Protein AF-A0AAU0RAE6-F1 (afdb_monomer_lite)

Foldseek 3Di:
DEAEEEEAADLDDQLQLLVVVLVLCVQQVYAYEYAYQDDRCPVVVVVSCVVSVGNYDYDPHNHDDLVVQLVVLLVHQEYEYELPGDDNANRQHKYKHTASHADAAQEEEQEAEPDPLSVVQVVSVCVSRLVCQAHAYEYEYQDDDDVVVVVVNVVRHPHYHYDYDHLVVVVVVVLPDARYEYTDSDDRPDDRRRRYMYIYDND

Sequence (203 aa):
MEKILFVTDAQQLSNKAMDFAGFICQLSKSKLTGIFLQNSAASGFKKACDARSIVGALHPHTVITSAGVVAESRFADLVLLQPDGIALHGAACPVVVMPSHFEGLDQLVFIYDGEAASINAIKQFTYLFPDLKDLPVNVVCLTEHEEELGKWFTSHYRDVTFTHHTLPELREYLGCKERAFIVVNNELPSQRMSSQALFVCNN

Radius of gyration: 16.64 Å; chains: 1; bounding box: 42×30×44 Å

Secondary structure (DSSP, 8-state):
--EEEEEE--SS--HHHHHHHHHHHHHHTPEEEEEESSTTSHHHHHHHHHTTT--EEEEEEEE--HHHHHHHHTT-SEEEE-TTS---TT-SS-EEE--SS-S---EEEEEE-SSHHHHHHHHHHHHH-GGGTTS-EEEEESS---HHHHHHHHHH-SSEEEEE--HHHHHHHHHT-TTEEEEESS---S---TT-EEEE---

pLDDT: mean 87.73, std 11.05, range [43.5, 98.44]

Structure (mmCIF, N/CA/C/O backbone):
data_AF-A0AAU0RAE6-F1
#
_entry.id   AF-A0AAU0RAE6-F1
#
loop_
_atom_site.group_PDB
_atom_site.id
_atom_site.type_symbol
_atom_site.label_atom_id
_atom_site.label_alt_id
_atom_site.label_comp_id
_atom_site.label_asym_id
_atom_site.label_entity_id
_atom_site.label_seq_id
_atom_site.pdbx_PDB_ins_code
_atom_site.Cartn_x
_atom_site.Cartn_y
_atom_site.Cartn_z
_atom_site.occupancy
_atom_site.B_iso_or_equiv
_atom_site.auth_seq_id
_atom_site.auth_comp_id
_atom_site.auth_asym_id
_atom_site.auth_atom_id
_atom_site.pdbx_PDB_model_num
ATOM 1 N N . MET A 1 1 ? -6.326 -0.296 -10.191 1.00 92.06 1 MET A N 1
ATOM 2 C CA . MET A 1 1 ? -4.969 0.223 -10.452 1.00 92.06 1 MET A CA 1
ATOM 3 C C . MET A 1 1 ? -4.579 -0.154 -11.871 1.00 92.06 1 MET A C 1
ATOM 5 O O . MET A 1 1 ? -4.859 -1.271 -12.290 1.00 92.06 1 MET A O 1
ATOM 9 N N . GLU A 1 2 ? -3.968 0.761 -12.611 1.00 88.69 2 GLU A N 1
ATOM 10 C CA . GLU A 1 2 ? -3.517 0.568 -13.993 1.00 88.69 2 GLU A CA 1
ATOM 11 C C . GLU A 1 2 ? -2.005 0.789 -14.146 1.00 88.69 2 GLU A C 1
ATOM 13 O O . GLU A 1 2 ? -1.339 -0.019 -14.801 1.00 88.69 2 GLU A O 1
ATOM 18 N N . LYS A 1 3 ? -1.442 1.834 -13.518 1.00 93.31 3 LYS A N 1
ATOM 19 C CA . LYS A 1 3 ? -0.018 2.199 -13.613 1.00 93.31 3 LYS A CA 1
ATOM 20 C C . LYS A 1 3 ? 0.656 2.120 -12.243 1.00 93.31 3 LYS A C 1
ATOM 22 O O . LYS A 1 3 ? 0.496 3.002 -11.403 1.00 93.31 3 LYS A O 1
ATOM 27 N N . ILE A 1 4 ? 1.479 1.085 -12.063 1.00 96.38 4 ILE A N 1
ATOM 28 C CA . ILE A 1 4 ? 2.357 0.918 -10.899 1.00 96.38 4 ILE A CA 1
ATOM 29 C C . ILE A 1 4 ? 3.789 1.242 -11.317 1.00 96.38 4 ILE A C 1
ATOM 31 O O . ILE A 1 4 ? 4.334 0.626 -12.240 1.00 96.38 4 ILE A O 1
ATOM 35 N N . LEU A 1 5 ? 4.404 2.201 -10.631 1.00 94.38 5 LEU A N 1
ATOM 36 C CA . LEU A 1 5 ? 5.802 2.562 -10.825 1.00 94.38 5 LEU A CA 1
ATOM 37 C C . LEU A 1 5 ? 6.675 1.800 -9.835 1.00 94.38 5 LEU A C 1
ATOM 39 O O . LEU A 1 5 ? 6.444 1.853 -8.636 1.00 94.38 5 LEU A O 1
ATOM 43 N N . PHE A 1 6 ? 7.701 1.121 -10.326 1.00 93.19 6 PHE A N 1
ATOM 44 C CA . PHE A 1 6 ? 8.764 0.555 -9.508 1.00 93.19 6 PHE A CA 1
ATOM 45 C C . PHE A 1 6 ? 9.983 1.457 -9.618 1.00 93.19 6 PHE A C 1
ATOM 47 O O . PHE A 1 6 ? 10.541 1.589 -10.708 1.00 93.19 6 PHE A O 1
ATOM 54 N N . VAL A 1 7 ? 10.390 2.077 -8.515 1.00 89.69 7 VAL A N 1
ATOM 55 C CA . VAL A 1 7 ? 11.489 3.044 -8.506 1.00 89.69 7 VAL A CA 1
ATOM 56 C C . VAL A 1 7 ? 12.647 2.482 -7.693 1.00 89.69 7 VAL A C 1
ATOM 58 O O . VAL A 1 7 ? 12.483 2.088 -6.537 1.00 89.69 7 VAL A O 1
ATOM 61 N N . THR A 1 8 ? 13.835 2.454 -8.297 1.00 81.81 8 THR A N 1
ATOM 62 C CA . THR A 1 8 ? 15.062 2.036 -7.612 1.00 81.81 8 THR A CA 1
ATOM 63 C C . THR A 1 8 ? 16.273 2.869 -8.026 1.00 81.81 8 THR A C 1
ATOM 65 O O . THR A 1 8 ? 16.456 3.225 -9.193 1.00 81.81 8 THR A O 1
ATOM 68 N N . ASP A 1 9 ? 17.104 3.189 -7.041 1.00 74.00 9 ASP A N 1
ATOM 69 C CA . ASP A 1 9 ? 18.418 3.816 -7.178 1.00 74.00 9 ASP A CA 1
ATOM 70 C C . ASP A 1 9 ? 19.570 2.812 -7.001 1.00 74.00 9 ASP A C 1
ATOM 72 O O . ASP A 1 9 ? 20.729 3.145 -7.254 1.00 74.00 9 ASP A O 1
ATOM 76 N N . ALA A 1 10 ? 19.260 1.582 -6.580 1.00 60.88 10 ALA A N 1
ATOM 77 C CA . ALA A 1 10 ? 20.249 0.614 -6.152 1.00 60.88 10 ALA A CA 1
ATOM 78 C C . ALA A 1 10 ? 20.993 0.005 -7.345 1.00 60.88 10 ALA A C 1
ATOM 80 O O . ALA A 1 10 ? 20.395 -0.438 -8.329 1.00 60.88 10 ALA A O 1
ATOM 81 N N . GLN A 1 11 ? 22.318 -0.125 -7.209 1.00 64.56 11 GLN A N 1
ATOM 82 C CA . GLN A 1 11 ? 23.135 -0.876 -8.170 1.00 64.56 11 GLN A CA 1
ATOM 83 C C . GLN A 1 11 ? 22.721 -2.352 -8.266 1.00 64.56 11 GLN A C 1
ATOM 85 O O . GLN A 1 11 ? 23.025 -3.012 -9.259 1.00 64.56 11 GLN A O 1
ATOM 90 N N . GLN A 1 12 ? 22.036 -2.874 -7.242 1.00 68.94 12 GLN A N 1
ATOM 91 C CA . GLN A 1 12 ? 21.513 -4.232 -7.211 1.00 68.94 12 GLN A CA 1
ATOM 92 C C . GLN A 1 12 ? 20.046 -4.239 -6.781 1.00 68.94 12 GLN A C 1
ATOM 94 O O . GLN A 1 12 ? 19.680 -3.818 -5.685 1.00 68.94 12 GLN A O 1
ATOM 99 N N . LEU A 1 13 ? 19.209 -4.772 -7.662 1.00 78.62 13 LEU A N 1
ATOM 100 C CA . LEU A 1 13 ? 17.808 -5.055 -7.400 1.00 78.62 13 LEU A CA 1
ATOM 101 C C . LEU A 1 13 ? 17.681 -6.160 -6.338 1.00 78.62 13 LEU A C 1
ATOM 103 O O . LEU A 1 13 ? 18.229 -7.250 -6.511 1.00 78.62 13 LEU A O 1
ATOM 107 N N . SER A 1 14 ? 16.918 -5.919 -5.268 1.00 82.81 14 SER A N 1
ATOM 108 C CA . SER A 1 14 ? 16.625 -6.967 -4.284 1.00 82.81 14 SER A CA 1
ATOM 109 C C . SER A 1 14 ? 15.564 -7.913 -4.839 1.00 82.81 14 SER A C 1
ATOM 111 O O . SER A 1 14 ? 14.390 -7.558 -4.935 1.00 82.81 14 SER A O 1
ATOM 113 N N . ASN A 1 15 ? 15.964 -9.142 -5.172 1.00 82.12 15 ASN A N 1
ATOM 114 C CA . ASN A 1 15 ? 15.017 -10.178 -5.591 1.00 82.12 15 ASN A CA 1
ATOM 115 C C . ASN A 1 15 ? 13.957 -10.452 -4.511 1.00 82.12 15 ASN A C 1
ATOM 117 O O . ASN A 1 15 ? 12.795 -10.629 -4.843 1.00 82.12 15 ASN A O 1
ATOM 121 N N . LYS A 1 16 ? 14.328 -10.416 -3.229 1.00 84.62 16 LYS A N 1
ATOM 122 C CA . LYS A 1 16 ? 13.386 -10.652 -2.125 1.00 84.62 16 LYS A CA 1
ATOM 123 C C . LYS A 1 16 ? 12.314 -9.561 -2.020 1.00 84.62 16 LYS A C 1
ATOM 125 O O . LYS A 1 16 ? 11.150 -9.858 -1.789 1.00 84.62 16 LYS A O 1
ATOM 130 N N . ALA A 1 17 ? 12.679 -8.302 -2.266 1.00 82.88 17 ALA A N 1
ATOM 131 C CA . ALA A 1 17 ? 11.703 -7.210 -2.320 1.00 82.88 17 ALA A CA 1
ATOM 132 C C . ALA A 1 17 ? 10.807 -7.294 -3.574 1.00 82.88 17 ALA A C 1
ATOM 134 O O . ALA A 1 17 ? 9.647 -6.890 -3.541 1.00 82.88 17 ALA A O 1
ATOM 135 N N . MET A 1 18 ? 11.315 -7.858 -4.679 1.00 90.38 18 MET A N 1
ATOM 136 C CA . MET A 1 18 ? 10.531 -8.064 -5.906 1.00 90.38 18 MET A CA 1
ATOM 137 C C . MET A 1 18 ? 9.375 -9.056 -5.730 1.00 90.38 18 MET A C 1
ATOM 139 O O . MET A 1 18 ? 8.412 -8.982 -6.493 1.00 90.38 18 MET A O 1
ATOM 143 N N . ASP A 1 19 ? 9.433 -9.951 -4.740 1.00 93.44 19 ASP A N 1
ATOM 144 C CA . ASP A 1 19 ? 8.313 -10.844 -4.417 1.00 93.44 19 ASP A CA 1
ATOM 145 C C . ASP A 1 19 ? 7.075 -10.038 -3.987 1.00 93.44 19 ASP A C 1
ATOM 147 O O . ASP A 1 19 ? 5.967 -10.320 -4.444 1.00 93.44 19 ASP A O 1
ATOM 151 N N . PHE A 1 20 ? 7.265 -8.956 -3.218 1.00 94.94 20 PHE A N 1
ATOM 152 C CA . PHE A 1 20 ? 6.183 -8.035 -2.861 1.00 94.94 20 PHE A CA 1
ATOM 153 C C . PHE A 1 20 ? 5.625 -7.301 -4.087 1.00 94.94 20 PHE A C 1
ATOM 155 O O . PHE A 1 20 ? 4.412 -7.217 -4.262 1.00 94.94 20 PHE A O 1
ATOM 162 N N . ALA A 1 21 ? 6.487 -6.811 -4.985 1.00 94.94 21 ALA A N 1
ATOM 163 C CA . ALA A 1 21 ? 6.028 -6.180 -6.225 1.00 94.94 21 ALA A CA 1
ATOM 164 C C . ALA A 1 21 ? 5.194 -7.148 -7.086 1.00 94.94 21 ALA A C 1
ATOM 166 O O . ALA A 1 21 ? 4.183 -6.747 -7.666 1.00 94.94 21 ALA A O 1
ATOM 167 N N . GLY A 1 22 ? 5.584 -8.427 -7.129 1.00 95.25 22 GLY A N 1
ATOM 168 C CA . GLY A 1 22 ? 4.822 -9.485 -7.791 1.00 95.25 22 GLY A CA 1
ATOM 169 C C . GLY A 1 22 ? 3.459 -9.720 -7.159 1.00 95.25 22 GLY A C 1
ATOM 170 O O . GLY A 1 22 ? 2.458 -9.740 -7.873 1.00 95.25 22 GLY A O 1
ATOM 171 N N . PHE A 1 23 ? 3.410 -9.797 -5.830 1.00 95.69 23 PHE A N 1
ATOM 172 C CA . PHE A 1 23 ? 2.161 -9.878 -5.079 1.00 95.69 23 PHE A CA 1
ATOM 173 C C . PHE A 1 23 ? 1.212 -8.720 -5.404 1.00 95.69 23 PHE A C 1
ATOM 175 O O . PHE A 1 23 ? 0.057 -8.959 -5.753 1.00 95.69 23 PHE A O 1
ATOM 182 N N . ILE A 1 24 ? 1.701 -7.476 -5.391 1.00 96.25 24 ILE A N 1
ATOM 183 C CA . ILE A 1 24 ? 0.882 -6.301 -5.717 1.00 96.25 24 ILE A CA 1
ATOM 184 C C . ILE A 1 24 ? 0.383 -6.349 -7.168 1.00 96.25 24 ILE A C 1
ATOM 186 O O . ILE A 1 24 ? -0.788 -6.061 -7.425 1.00 96.25 24 ILE A O 1
ATOM 190 N N . CYS A 1 25 ? 1.227 -6.739 -8.129 1.00 95.12 25 CYS A N 1
ATOM 191 C CA . CYS A 1 25 ? 0.816 -6.874 -9.532 1.00 95.12 25 CYS A CA 1
ATOM 192 C C . CYS A 1 25 ? -0.233 -7.977 -9.724 1.00 95.12 25 CYS A C 1
ATOM 194 O O . CYS A 1 25 ? -1.159 -7.807 -10.512 1.00 95.12 25 CYS A O 1
ATOM 196 N N . GLN A 1 26 ? -0.122 -9.090 -8.997 1.00 93.69 26 GLN A N 1
ATOM 197 C CA . GLN A 1 26 ? -1.102 -10.174 -9.045 1.00 93.69 26 GLN A CA 1
ATOM 198 C C . GLN A 1 26 ? -2.445 -9.747 -8.445 1.00 93.69 26 GLN A C 1
ATOM 200 O O . GLN A 1 26 ? -3.486 -10.008 -9.049 1.00 93.69 26 GLN A O 1
ATOM 205 N N . LEU A 1 27 ? -2.410 -9.060 -7.301 1.00 93.56 27 LEU A N 1
ATOM 206 C CA . LEU A 1 27 ? -3.589 -8.524 -6.621 1.00 93.56 27 LEU A CA 1
ATOM 207 C C . LEU A 1 27 ? -4.342 -7.536 -7.523 1.00 93.56 27 LEU A C 1
ATOM 209 O O . LEU A 1 27 ? -5.544 -7.641 -7.730 1.00 93.56 27 LEU A O 1
ATOM 213 N N . SER A 1 28 ? -3.606 -6.608 -8.130 1.00 92.81 28 SER A N 1
ATOM 214 C CA . SER A 1 28 ? -4.163 -5.539 -8.966 1.00 92.81 28 SER A CA 1
ATOM 215 C C . SER A 1 28 ? -4.436 -5.930 -10.418 1.00 92.81 28 SER A C 1
ATOM 217 O O . SER A 1 28 ? -5.142 -5.209 -11.124 1.00 92.81 28 SER A O 1
ATOM 219 N N . LYS A 1 29 ? -3.859 -7.047 -10.881 1.00 93.00 29 LYS A N 1
ATOM 220 C CA . LYS A 1 29 ? -3.773 -7.440 -12.298 1.00 93.00 29 LYS A CA 1
ATOM 221 C C . LYS A 1 29 ? -3.119 -6.364 -13.178 1.00 93.00 29 LYS A C 1
ATOM 223 O O . LYS A 1 29 ? -3.426 -6.255 -14.366 1.00 93.00 29 LYS A O 1
ATOM 228 N N . SER A 1 30 ? -2.212 -5.574 -12.606 1.00 93.25 30 SER A N 1
ATOM 229 C CA . SER A 1 30 ? -1.528 -4.475 -13.289 1.00 93.25 30 SER A CA 1
ATOM 230 C C . SER A 1 30 ? -0.118 -4.857 -13.746 1.00 93.25 30 SER A C 1
ATOM 232 O O . SER A 1 30 ? 0.486 -5.828 -13.287 1.00 93.25 30 SER A O 1
ATOM 234 N N . LYS A 1 31 ? 0.423 -4.063 -14.672 1.00 93.56 31 LYS A N 1
ATOM 235 C CA . LYS A 1 31 ? 1.816 -4.167 -15.126 1.00 93.56 31 LYS A CA 1
ATOM 236 C C . LYS A 1 31 ? 2.736 -3.390 -14.188 1.00 93.56 31 LYS A C 1
ATOM 238 O O . LYS A 1 31 ? 2.324 -2.386 -13.608 1.00 93.56 31 LYS A O 1
ATOM 243 N N . LEU A 1 32 ? 3.999 -3.800 -14.123 1.00 94.62 32 LEU A N 1
ATOM 244 C CA . LEU A 1 32 ? 5.026 -3.100 -13.354 1.00 94.62 32 LEU A CA 1
ATOM 245 C C . LEU A 1 32 ? 5.890 -2.246 -14.283 1.00 94.62 32 LEU A C 1
ATOM 247 O O . LEU A 1 32 ? 6.521 -2.775 -15.199 1.00 94.62 32 LEU A O 1
ATOM 251 N N . THR A 1 33 ? 5.946 -0.935 -14.056 1.00 93.25 33 THR A N 1
ATOM 252 C CA . THR A 1 33 ? 6.771 -0.019 -14.858 1.00 93.25 33 THR A CA 1
ATOM 253 C C . THR A 1 33 ? 8.034 0.359 -14.092 1.00 93.25 33 THR A C 1
ATOM 255 O O . THR A 1 33 ? 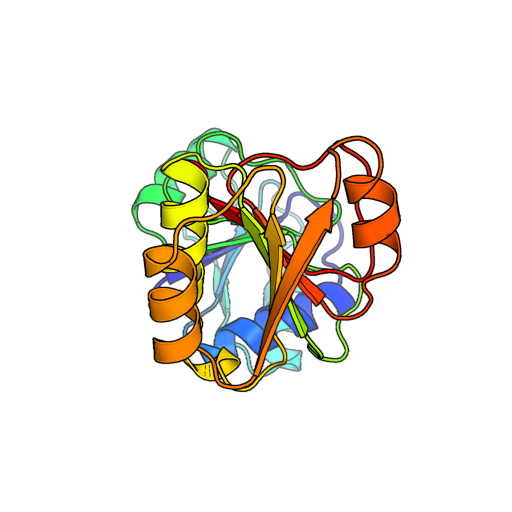7.969 1.103 -13.120 1.00 93.25 33 THR A O 1
ATOM 258 N N . GLY A 1 34 ? 9.184 -0.152 -14.526 1.00 89.88 34 GLY A N 1
ATOM 259 C CA . GLY A 1 34 ? 10.487 0.119 -13.926 1.00 89.88 34 GLY A CA 1
ATOM 260 C C . GLY A 1 34 ? 11.041 1.487 -14.320 1.00 89.88 34 GLY A C 1
ATOM 261 O O . GLY A 1 34 ? 11.222 1.774 -15.508 1.00 89.88 34 GLY A O 1
ATOM 262 N N . ILE A 1 35 ? 11.352 2.296 -13.313 1.00 87.44 35 ILE A N 1
ATOM 263 C CA . ILE A 1 35 ? 12.058 3.572 -13.398 1.00 87.44 35 ILE A CA 1
ATOM 264 C C . ILE A 1 35 ? 13.340 3.454 -12.569 1.00 87.44 35 ILE A C 1
ATOM 266 O O . ILE A 1 35 ? 13.298 3.086 -11.395 1.00 87.44 35 ILE A O 1
ATOM 270 N N . PHE A 1 36 ? 14.482 3.794 -13.162 1.00 83.31 36 PHE A N 1
ATOM 271 C CA . PHE A 1 36 ? 15.780 3.686 -12.503 1.00 83.31 36 PHE A CA 1
ATOM 272 C C . PHE A 1 36 ? 16.381 5.081 -12.350 1.00 83.31 36 PHE A C 1
ATOM 274 O O . PHE A 1 36 ? 16.266 5.924 -13.232 1.00 83.31 36 PHE A O 1
ATOM 281 N N . LEU A 1 37 ? 17.021 5.371 -11.222 1.00 75.12 37 LEU A N 1
ATOM 282 C CA . LEU A 1 37 ? 17.771 6.631 -11.104 1.00 75.12 37 LEU A CA 1
ATOM 283 C C . LEU A 1 37 ? 19.172 6.505 -11.725 1.00 75.12 37 LEU A C 1
ATOM 285 O O . LEU A 1 37 ? 19.817 7.507 -12.019 1.00 75.12 37 LEU A O 1
ATOM 289 N N . GLN A 1 38 ? 19.641 5.271 -11.949 1.00 68.69 38 GLN A N 1
ATOM 290 C CA . GLN A 1 38 ? 20.932 4.957 -12.563 1.00 68.69 38 GLN A CA 1
ATOM 291 C C . GLN A 1 38 ? 20.788 3.863 -13.633 1.00 68.69 38 GLN A C 1
ATOM 293 O O . GLN A 1 38 ? 19.980 2.946 -13.513 1.00 68.69 38 GLN A O 1
ATOM 298 N N . ASN A 1 39 ? 21.603 3.940 -14.690 1.00 61.19 39 ASN A N 1
ATOM 299 C CA . ASN A 1 39 ? 21.445 3.145 -15.918 1.00 61.19 39 ASN A CA 1
ATOM 300 C C . ASN A 1 39 ? 21.828 1.647 -15.789 1.00 61.19 39 ASN A C 1
ATOM 302 O O . ASN A 1 39 ? 21.758 0.901 -16.762 1.00 61.19 39 ASN A O 1
ATOM 306 N N . SER A 1 40 ? 22.271 1.181 -14.617 1.00 62.12 40 SER A N 1
ATOM 307 C CA . SER A 1 40 ? 22.860 -0.158 -14.434 1.00 62.12 40 SER A CA 1
ATOM 308 C C . SER A 1 40 ? 21.857 -1.273 -14.102 1.00 62.12 40 SER A C 1
ATOM 310 O O . SER A 1 40 ? 22.199 -2.447 -14.236 1.00 62.12 40 SER A O 1
ATOM 312 N N . ALA A 1 41 ? 20.619 -0.950 -13.709 1.00 64.88 41 ALA A N 1
ATOM 313 C CA . ALA A 1 41 ? 19.685 -1.926 -13.129 1.00 64.88 41 ALA A CA 1
ATOM 314 C C . ALA A 1 41 ? 18.611 -2.488 -14.095 1.00 64.88 41 ALA A C 1
ATOM 316 O O . ALA A 1 41 ? 17.899 -3.436 -13.750 1.00 64.88 41 ALA A O 1
ATOM 317 N N . ALA A 1 42 ? 18.511 -1.976 -15.329 1.00 71.81 42 ALA A N 1
ATOM 318 C CA . ALA A 1 42 ? 17.414 -2.306 -16.251 1.00 71.81 42 ALA A CA 1
ATOM 319 C C . ALA A 1 42 ? 17.367 -3.790 -16.685 1.00 71.81 42 ALA A C 1
ATOM 321 O O . ALA A 1 42 ? 16.290 -4.383 -16.786 1.00 71.81 42 ALA A O 1
ATOM 322 N N . SER A 1 43 ? 18.523 -4.421 -16.916 1.00 78.12 43 SER A N 1
ATOM 323 C CA . SER A 1 43 ? 18.587 -5.835 -17.325 1.00 78.12 43 SER A CA 1
ATOM 324 C C . SER A 1 43 ? 18.226 -6.792 -16.182 1.00 78.12 43 SER A C 1
ATOM 326 O O . SER A 1 43 ? 17.582 -7.819 -16.410 1.00 78.12 43 SER A O 1
ATOM 328 N N . GLY A 1 44 ? 18.596 -6.440 -14.946 1.00 83.94 44 GLY A N 1
ATOM 329 C CA . GLY A 1 44 ? 18.224 -7.175 -13.738 1.00 83.94 44 GLY A CA 1
ATOM 330 C C . GLY A 1 44 ? 16.721 -7.117 -13.471 1.00 83.94 44 GLY A C 1
ATOM 331 O O . GLY A 1 44 ? 16.121 -8.139 -13.149 1.00 83.94 44 GLY A O 1
ATOM 332 N N . PHE A 1 45 ? 16.097 -5.958 -13.699 1.00 87.62 45 PHE A N 1
ATOM 333 C CA . PHE A 1 45 ? 14.654 -5.775 -13.539 1.00 87.62 45 PHE A CA 1
ATOM 334 C C . PHE A 1 45 ? 13.832 -6.708 -14.417 1.00 87.62 45 PHE A C 1
ATOM 336 O O . PHE A 1 45 ? 12.932 -7.382 -13.916 1.00 87.62 45 PHE A O 1
ATOM 343 N N . LYS A 1 46 ? 14.156 -6.795 -15.713 1.00 87.69 46 LYS A N 1
ATOM 344 C CA . LYS A 1 46 ? 13.396 -7.658 -16.620 1.00 87.69 46 LYS A CA 1
ATOM 345 C C . LYS A 1 46 ? 13.489 -9.127 -16.199 1.00 87.69 46 LYS A C 1
ATOM 347 O O . LYS A 1 46 ? 12.459 -9.778 -16.064 1.00 87.69 46 LYS A O 1
ATOM 352 N N . LYS A 1 47 ? 14.697 -9.602 -15.865 1.00 88.94 47 LYS A N 1
ATOM 353 C CA . LYS A 1 47 ? 14.913 -10.960 -15.335 1.00 88.94 47 LYS A CA 1
ATOM 354 C C . LYS A 1 47 ? 14.123 -11.216 -14.049 1.00 88.94 47 LYS A C 1
ATOM 356 O O . LYS A 1 47 ? 13.523 -12.276 -13.905 1.00 88.94 47 LYS A O 1
ATOM 361 N N . ALA A 1 48 ? 14.112 -10.258 -13.124 1.00 90.19 48 ALA A N 1
ATOM 362 C CA . ALA A 1 48 ? 13.392 -10.394 -11.863 1.00 90.19 48 ALA A CA 1
ATOM 363 C C . ALA A 1 48 ? 11.868 -10.407 -12.044 1.00 90.19 48 ALA A C 1
ATOM 365 O O . ALA A 1 48 ? 11.190 -11.128 -11.312 1.00 90.19 48 ALA A O 1
ATOM 366 N N . CYS A 1 49 ? 11.347 -9.649 -13.016 1.00 92.44 49 CYS A N 1
ATOM 367 C CA . CYS A 1 49 ? 9.940 -9.692 -13.406 1.00 92.44 49 CYS A CA 1
ATOM 368 C C . CYS A 1 49 ? 9.576 -11.042 -14.029 1.00 92.44 49 CYS A C 1
ATOM 370 O O . CYS A 1 49 ? 8.606 -11.669 -13.608 1.00 92.44 49 CYS A O 1
ATOM 372 N N . ASP A 1 50 ? 10.377 -11.513 -14.988 1.00 91.44 50 ASP A N 1
ATOM 373 C CA . ASP A 1 50 ? 10.119 -12.762 -15.709 1.00 91.44 50 ASP A CA 1
ATOM 374 C C . ASP A 1 50 ? 10.133 -13.969 -14.755 1.00 91.44 50 ASP A C 1
ATOM 376 O O . ASP A 1 50 ? 9.244 -14.815 -14.819 1.00 91.44 50 ASP A O 1
ATOM 380 N N . ALA A 1 51 ? 11.060 -13.995 -13.788 1.00 91.44 51 ALA A N 1
ATOM 381 C CA . ALA A 1 51 ? 11.123 -15.026 -12.746 1.00 91.44 51 ALA A CA 1
ATOM 382 C C . ALA A 1 51 ? 9.860 -15.109 -11.863 1.00 91.44 51 ALA A C 1
ATOM 384 O O . ALA A 1 51 ? 9.644 -16.118 -11.198 1.00 91.44 51 ALA A O 1
ATOM 385 N N . ARG A 1 52 ? 9.032 -14.058 -11.851 1.00 92.56 52 ARG A N 1
ATOM 386 C CA . ARG A 1 52 ? 7.811 -13.931 -11.037 1.00 92.56 52 ARG A CA 1
ATOM 387 C C . ARG A 1 52 ? 6.542 -13.841 -11.879 1.00 92.56 52 ARG A C 1
ATOM 389 O O . ARG A 1 52 ? 5.478 -13.555 -11.345 1.00 92.56 52 ARG A O 1
ATOM 396 N N . SER A 1 53 ? 6.644 -14.056 -13.194 1.00 92.31 53 SER A N 1
ATOM 397 C CA . SER A 1 53 ? 5.535 -13.866 -14.141 1.00 92.31 53 SER A CA 1
ATOM 398 C C . SER A 1 53 ? 4.906 -12.462 -14.087 1.00 92.31 53 SER A C 1
ATOM 400 O O . SER A 1 53 ? 3.721 -12.287 -14.365 1.00 92.31 53 SER A O 1
ATOM 402 N N . ILE A 1 54 ? 5.702 -11.442 -13.749 1.00 93.06 54 ILE A N 1
ATOM 403 C CA . ILE A 1 54 ? 5.272 -10.041 -13.746 1.00 93.06 54 ILE A CA 1
ATOM 404 C C . ILE A 1 54 ? 5.434 -9.481 -15.156 1.00 93.06 54 ILE A C 1
ATOM 406 O O . ILE A 1 54 ? 6.503 -9.575 -15.767 1.00 93.06 54 ILE A O 1
ATOM 410 N N . VAL A 1 55 ? 4.401 -8.809 -15.665 1.00 91.75 55 VAL A N 1
ATOM 411 C CA . VAL A 1 55 ? 4.505 -8.048 -16.914 1.00 91.75 55 VAL A CA 1
ATOM 412 C C . VAL A 1 55 ? 5.256 -6.741 -16.639 1.00 91.75 55 VAL A C 1
ATOM 414 O O . VAL A 1 55 ? 4.656 -5.703 -16.365 1.00 91.75 55 VAL A O 1
ATOM 417 N N . GLY A 1 56 ? 6.587 -6.821 -16.671 1.00 89.12 56 GLY A N 1
ATOM 418 C CA . GLY A 1 56 ? 7.491 -5.688 -16.478 1.00 89.12 56 GLY A CA 1
ATOM 419 C C . GLY A 1 56 ? 7.759 -4.914 -17.771 1.00 89.12 56 GLY A C 1
ATOM 420 O O . GLY A 1 56 ? 8.127 -5.516 -18.784 1.00 89.12 56 GLY A O 1
ATOM 421 N N . ALA A 1 57 ? 7.627 -3.588 -17.718 1.00 89.12 57 ALA A N 1
ATOM 422 C CA . ALA A 1 57 ? 8.015 -2.651 -18.770 1.00 89.12 57 ALA A CA 1
ATOM 423 C C . ALA A 1 57 ? 9.034 -1.640 -18.233 1.00 89.12 57 ALA A C 1
ATOM 425 O O . ALA A 1 57 ? 9.008 -1.292 -17.056 1.00 89.12 57 ALA A O 1
ATOM 426 N N . LEU A 1 58 ? 9.934 -1.164 -19.088 1.00 87.19 58 LEU A N 1
ATOM 427 C CA . LEU A 1 58 ? 10.845 -0.072 -18.750 1.00 87.19 58 LEU A CA 1
ATOM 428 C C . LEU A 1 58 ? 10.196 1.254 -19.138 1.00 87.19 58 LEU A C 1
ATOM 430 O O . LEU A 1 58 ? 9.617 1.366 -20.220 1.00 87.19 58 LEU A O 1
ATOM 434 N N . HIS A 1 59 ? 10.307 2.257 -18.273 1.00 85.44 59 HIS A N 1
ATOM 435 C CA . HIS A 1 59 ? 9.915 3.614 -18.629 1.00 85.44 59 HIS A CA 1
ATOM 436 C C . HIS A 1 59 ? 10.784 4.135 -19.797 1.00 85.44 59 HIS A C 1
ATOM 438 O O . HIS A 1 59 ? 11.985 3.858 -19.798 1.00 85.44 59 HIS A O 1
ATOM 444 N N . PRO A 1 60 ? 10.241 4.889 -20.779 1.00 76.75 60 PRO A N 1
ATOM 445 C CA . PRO A 1 60 ? 10.994 5.328 -21.966 1.00 76.75 60 PRO A CA 1
ATOM 446 C C . PRO A 1 60 ? 12.262 6.119 -21.634 1.00 76.75 60 PRO A C 1
ATOM 448 O O . PRO A 1 60 ? 13.282 6.001 -22.310 1.00 76.75 60 PRO A O 1
ATOM 451 N N . HIS A 1 61 ? 12.201 6.891 -20.552 1.00 71.75 61 HIS A N 1
ATOM 452 C CA . HIS A 1 61 ? 13.355 7.509 -19.921 1.00 71.75 61 HIS A CA 1
ATOM 453 C C . HIS A 1 61 ? 13.676 6.685 -18.678 1.00 71.75 61 HIS A C 1
ATOM 455 O O . HIS A 1 61 ? 13.086 6.897 -17.621 1.00 71.75 61 HIS A O 1
ATOM 461 N N . THR A 1 62 ? 14.541 5.680 -18.831 1.00 63.78 62 THR A N 1
ATOM 462 C CA . THR A 1 62 ? 14.914 4.756 -17.749 1.00 63.78 62 THR A CA 1
ATOM 463 C C . THR A 1 62 ? 15.783 5.399 -16.687 1.00 63.78 62 THR A C 1
ATOM 465 O O . THR A 1 62 ? 15.912 4.799 -15.633 1.00 63.78 62 THR A O 1
ATOM 468 N N . VAL A 1 63 ? 16.364 6.571 -16.964 1.00 69.81 63 VAL A N 1
ATOM 469 C CA . VAL A 1 63 ? 17.120 7.395 -16.020 1.00 69.81 63 VAL A CA 1
ATOM 470 C C . VAL A 1 63 ? 16.380 8.714 -15.846 1.00 69.81 63 VAL A C 1
ATOM 472 O O . VAL A 1 63 ? 16.393 9.548 -16.751 1.00 69.81 63 VAL A O 1
ATOM 475 N N . ILE A 1 64 ? 15.727 8.899 -14.699 1.00 78.75 64 ILE A N 1
ATOM 476 C CA . ILE A 1 64 ? 15.095 10.173 -14.327 1.00 78.75 64 ILE A CA 1
ATOM 477 C C . ILE A 1 64 ? 15.563 10.617 -12.945 1.00 78.75 64 ILE A C 1
ATOM 479 O O . ILE A 1 64 ? 16.029 9.814 -12.144 1.00 78.75 64 ILE A O 1
ATOM 483 N N . THR A 1 65 ? 15.461 11.913 -12.664 1.00 86.12 65 THR A N 1
ATOM 484 C CA . THR A 1 65 ? 15.731 12.465 -11.331 1.00 86.12 65 THR A CA 1
ATOM 485 C C . THR A 1 65 ? 14.580 12.145 -10.375 1.00 86.12 65 THR A C 1
ATOM 487 O O . THR A 1 65 ? 13.475 11.834 -10.818 1.00 86.12 65 THR A O 1
ATOM 490 N N . SER A 1 66 ? 14.789 12.294 -9.064 1.00 82.81 66 SER A N 1
ATOM 491 C CA . SER A 1 66 ? 13.704 12.192 -8.071 1.00 82.81 66 SER A CA 1
ATOM 492 C C . SER A 1 66 ? 12.533 13.132 -8.392 1.00 82.81 66 SER A C 1
ATOM 494 O O . SER A 1 66 ? 11.380 12.720 -8.330 1.00 82.81 66 SER A O 1
ATOM 496 N N . ALA A 1 67 ? 12.818 14.358 -8.841 1.00 86.69 6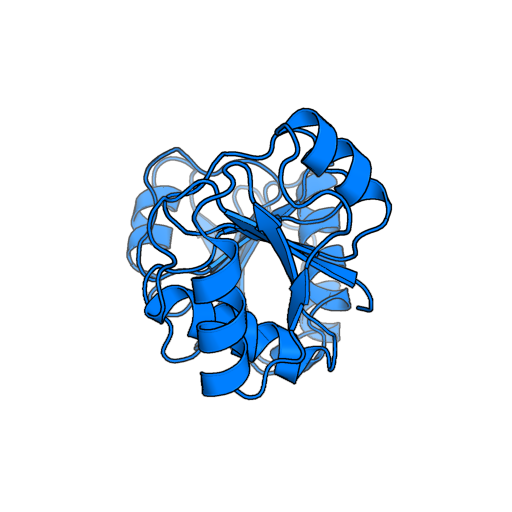7 ALA A N 1
ATOM 497 C CA . ALA A 1 67 ? 11.800 15.300 -9.311 1.00 86.69 67 ALA A CA 1
ATOM 498 C C . ALA A 1 67 ? 11.029 14.780 -10.540 1.00 86.69 67 ALA A C 1
ATOM 500 O O . ALA A 1 67 ? 9.822 14.982 -10.646 1.00 86.69 67 ALA A O 1
ATOM 501 N N . GLY A 1 68 ? 11.708 14.072 -11.449 1.00 89.00 68 GLY A N 1
ATOM 502 C CA . GLY A 1 68 ? 11.064 13.382 -12.566 1.00 89.00 68 GLY A CA 1
ATOM 503 C C . GLY A 1 68 ? 10.124 12.271 -12.096 1.00 89.00 68 GLY A C 1
ATOM 504 O O . GLY A 1 68 ? 9.001 12.185 -12.582 1.00 89.00 68 GLY A O 1
ATOM 505 N N . VAL A 1 69 ? 10.534 11.473 -11.103 1.00 89.06 69 VAL A N 1
ATOM 506 C CA . VAL A 1 69 ? 9.667 10.448 -10.492 1.00 89.06 69 VAL A CA 1
ATOM 507 C C . VAL A 1 69 ? 8.428 11.089 -9.862 1.00 89.06 69 VAL A C 1
ATOM 509 O O . VAL A 1 69 ? 7.318 10.600 -10.060 1.00 89.06 69 VAL A O 1
ATOM 512 N N . VAL A 1 70 ? 8.590 12.206 -9.147 1.00 90.69 70 VAL A N 1
ATOM 513 C CA . VAL A 1 70 ? 7.463 12.965 -8.584 1.00 90.69 70 VAL A CA 1
ATOM 514 C C . VAL A 1 70 ? 6.515 13.434 -9.689 1.00 90.69 70 VAL A C 1
ATOM 516 O O . VAL A 1 70 ? 5.304 13.243 -9.579 1.00 90.69 70 VAL A O 1
ATOM 519 N N . ALA A 1 71 ? 7.034 13.981 -10.789 1.00 91.44 71 ALA A N 1
ATOM 520 C CA . ALA A 1 71 ? 6.203 14.388 -11.920 1.00 91.44 71 ALA A CA 1
ATOM 521 C C . ALA A 1 71 ? 5.438 13.203 -12.544 1.00 91.44 71 ALA A C 1
ATOM 523 O O . ALA A 1 71 ? 4.248 13.339 -12.830 1.00 91.44 71 ALA A O 1
ATOM 524 N N . GLU A 1 72 ? 6.086 12.044 -12.696 1.00 91.19 72 GLU A N 1
ATOM 525 C CA . GLU A 1 72 ? 5.474 10.806 -13.203 1.00 91.19 72 GLU A CA 1
ATOM 526 C C . GLU A 1 72 ? 4.405 10.232 -12.263 1.00 91.19 72 GLU A C 1
ATOM 528 O O . GLU A 1 72 ? 3.395 9.697 -12.730 1.00 91.19 72 GLU A O 1
ATOM 533 N N . SER A 1 73 ? 4.599 10.369 -10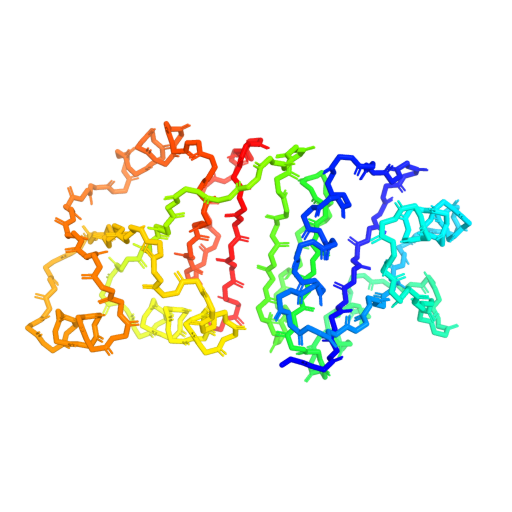.946 1.00 93.12 73 SER A N 1
ATOM 534 C CA . SER A 1 73 ? 3.680 9.850 -9.924 1.00 93.12 73 SER A CA 1
ATOM 535 C C . SER A 1 73 ? 2.272 10.446 -10.023 1.00 93.12 73 SER A C 1
ATOM 537 O O . SER A 1 73 ? 1.303 9.779 -9.688 1.00 93.12 73 SER A O 1
ATOM 539 N N . ARG A 1 74 ? 2.127 11.652 -10.592 1.00 93.31 74 ARG A N 1
ATOM 540 C CA . ARG A 1 74 ? 0.826 12.310 -10.841 1.00 93.31 74 ARG A CA 1
ATOM 541 C C . ARG A 1 74 ? -0.121 11.509 -11.730 1.00 93.31 74 ARG A C 1
ATOM 543 O O . ARG A 1 74 ? -1.319 11.771 -11.730 1.00 93.31 74 ARG A O 1
ATOM 550 N N . PHE A 1 75 ? 0.427 10.603 -12.531 1.00 92.81 75 PHE A N 1
ATOM 551 C CA . PHE A 1 75 ? -0.327 9.766 -13.460 1.00 92.81 75 PHE A CA 1
ATOM 552 C C . PHE A 1 75 ? -0.246 8.282 -13.091 1.00 92.81 75 PHE A C 1
ATOM 554 O O . PHE A 1 75 ? -0.658 7.440 -13.885 1.00 92.81 75 PHE A O 1
ATOM 561 N N . ALA A 1 76 ? 0.347 7.956 -11.941 1.00 94.69 76 ALA A N 1
ATOM 562 C CA . ALA A 1 76 ? 0.438 6.602 -11.421 1.00 94.69 76 ALA A CA 1
ATOM 563 C C . ALA A 1 76 ? -0.601 6.385 -10.319 1.00 94.69 76 ALA A C 1
ATOM 565 O O . ALA A 1 76 ? -0.978 7.318 -9.616 1.00 94.69 76 ALA A O 1
ATOM 566 N N . ASP A 1 77 ? -1.035 5.141 -10.146 1.00 95.69 77 ASP A N 1
ATOM 567 C CA . ASP A 1 77 ? -1.886 4.759 -9.016 1.00 95.69 77 ASP A CA 1
ATOM 568 C C . ASP A 1 77 ? -1.058 4.490 -7.755 1.00 95.69 77 ASP A C 1
ATOM 570 O O . ASP A 1 77 ? -1.551 4.633 -6.638 1.00 95.69 77 ASP A O 1
ATOM 574 N N . LEU A 1 78 ? 0.189 4.044 -7.941 1.00 95.81 78 LEU A N 1
ATOM 575 C CA . LEU A 1 78 ? 1.059 3.585 -6.866 1.0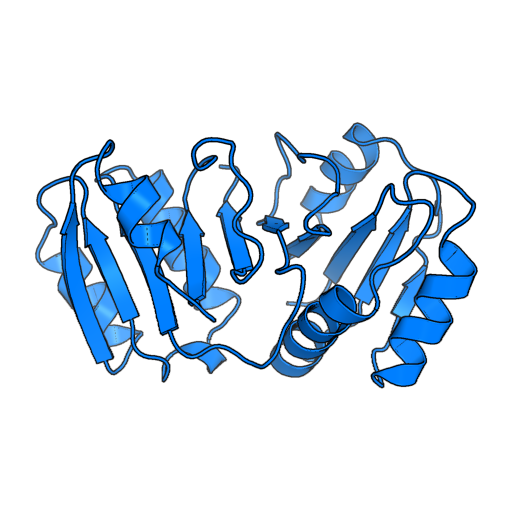0 95.81 78 LEU A CA 1
ATOM 576 C C . LEU A 1 78 ? 2.533 3.660 -7.276 1.00 95.81 78 LEU A C 1
ATOM 578 O O . LEU A 1 78 ? 2.900 3.263 -8.387 1.00 95.81 78 LEU A O 1
ATOM 582 N N . VAL A 1 79 ? 3.390 4.084 -6.349 1.00 94.75 79 VAL A N 1
ATOM 583 C CA . VAL A 1 79 ? 4.849 3.947 -6.455 1.00 94.75 79 VAL A CA 1
ATOM 584 C C . VAL A 1 79 ? 5.329 2.898 -5.456 1.00 94.75 79 VAL A C 1
ATOM 586 O O . VAL A 1 79 ? 5.013 2.977 -4.277 1.00 94.75 79 VAL A O 1
ATOM 589 N N . LEU A 1 80 ? 6.124 1.936 -5.913 1.00 94.19 80 LEU A N 1
ATOM 590 C CA . LEU A 1 80 ? 6.829 0.964 -5.085 1.00 94.19 80 LEU A CA 1
ATOM 591 C C . LEU A 1 80 ? 8.300 1.366 -4.966 1.00 94.19 80 LEU A C 1
ATOM 593 O O . LEU A 1 80 ? 8.993 1.521 -5.976 1.00 94.19 80 LEU A O 1
ATOM 597 N N . LEU A 1 81 ? 8.773 1.489 -3.730 1.00 90.62 81 LEU A N 1
ATOM 598 C CA . LEU A 1 81 ? 10.161 1.768 -3.385 1.00 90.62 81 LEU A CA 1
ATOM 599 C C . LEU A 1 81 ? 10.792 0.551 -2.721 1.00 90.62 81 LEU A C 1
ATOM 601 O O 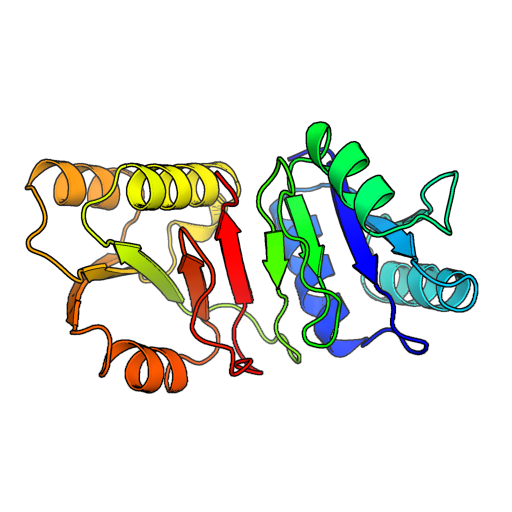. LEU A 1 81 ? 10.178 -0.114 -1.887 1.00 90.62 81 LEU A O 1
ATOM 605 N N . GLN A 1 82 ? 12.049 0.275 -3.062 1.00 86.62 82 GLN A N 1
ATOM 606 C CA . GLN A 1 82 ? 12.839 -0.687 -2.299 1.00 86.62 82 GLN A CA 1
ATOM 607 C C . GLN A 1 82 ? 13.049 -0.198 -0.858 1.00 86.62 82 GLN A C 1
ATOM 609 O O . GLN A 1 82 ? 13.125 1.013 -0.645 1.00 86.62 82 GLN A O 1
ATOM 614 N N . PRO A 1 83 ? 13.219 -1.120 0.111 1.00 80.75 83 PRO A N 1
ATOM 615 C CA . PRO A 1 83 ? 13.480 -0.757 1.499 1.00 80.75 83 PRO A CA 1
ATOM 616 C C . PRO A 1 83 ? 14.658 0.196 1.616 1.00 80.75 83 PRO A C 1
ATOM 618 O O . PRO A 1 83 ? 14.574 1.146 2.371 1.00 80.75 83 PRO A O 1
ATOM 621 N N . ASP A 1 84 ? 15.715 -0.015 0.828 1.00 76.88 84 ASP A N 1
ATOM 622 C CA . ASP A 1 84 ? 16.915 0.819 0.858 1.00 76.88 84 ASP A CA 1
ATOM 623 C C . ASP A 1 84 ? 16.859 2.056 -0.057 1.00 76.88 84 ASP A C 1
ATOM 625 O O . ASP A 1 84 ? 17.806 2.836 -0.071 1.00 76.88 84 ASP A O 1
ATOM 629 N N . GLY A 1 85 ? 15.754 2.264 -0.781 1.00 71.38 85 GLY A N 1
ATOM 630 C CA . GLY A 1 85 ? 15.644 3.272 -1.839 1.00 71.38 85 GLY A CA 1
ATOM 631 C C . GLY A 1 85 ? 15.510 4.717 -1.352 1.00 71.38 85 GLY A C 1
ATOM 632 O O . GLY A 1 85 ? 15.535 5.012 -0.158 1.00 71.38 85 GLY A O 1
ATOM 633 N N . ILE A 1 86 ? 15.336 5.646 -2.289 1.00 73.69 86 ILE A N 1
ATOM 634 C CA . ILE A 1 86 ? 15.153 7.072 -1.984 1.00 73.69 86 ILE A CA 1
ATOM 635 C C . ILE A 1 86 ? 13.817 7.356 -1.285 1.00 73.69 86 ILE A C 1
ATOM 637 O O . ILE A 1 86 ? 12.805 6.735 -1.598 1.00 73.69 86 ILE A O 1
ATOM 641 N N . ALA A 1 87 ? 13.785 8.344 -0.389 1.00 75.62 87 ALA A N 1
ATOM 642 C CA . ALA A 1 87 ? 12.525 8.950 0.034 1.00 75.62 87 ALA A CA 1
ATOM 643 C C . ALA A 1 87 ? 11.956 9.791 -1.120 1.00 75.62 87 ALA A C 1
ATOM 645 O O . ALA A 1 87 ? 12.688 10.546 -1.767 1.00 75.62 87 ALA A O 1
ATOM 646 N N . LEU A 1 88 ? 10.658 9.654 -1.392 1.00 78.94 88 LEU A N 1
ATOM 647 C CA . LEU A 1 88 ? 9.989 10.349 -2.490 1.00 78.94 88 LEU A CA 1
ATOM 648 C C . LEU A 1 88 ? 8.996 11.383 -1.952 1.00 78.94 88 LEU A C 1
ATOM 650 O O . LEU A 1 88 ? 7.779 11.219 -2.055 1.00 78.94 88 LEU A O 1
ATOM 654 N N . HIS A 1 89 ? 9.532 12.450 -1.361 1.00 81.56 89 HIS A N 1
ATOM 655 C CA . HIS A 1 89 ? 8.723 13.558 -0.859 1.00 81.56 89 HIS A CA 1
ATOM 656 C C . HIS A 1 89 ? 7.953 14.232 -2.005 1.00 81.56 89 HIS A C 1
ATOM 658 O O . HIS A 1 89 ? 8.516 14.509 -3.067 1.00 81.56 89 HIS A O 1
ATOM 664 N N . GLY A 1 90 ? 6.669 14.518 -1.781 1.00 83.94 90 GLY A N 1
ATOM 665 C CA . GLY A 1 90 ? 5.821 15.225 -2.744 1.00 83.94 90 GLY A CA 1
ATOM 666 C C . GLY A 1 90 ? 5.309 14.378 -3.912 1.00 83.94 90 GLY A C 1
ATOM 667 O O . GLY A 1 90 ? 4.788 14.946 -4.869 1.00 83.94 90 GLY A O 1
ATOM 668 N N . ALA A 1 91 ? 5.447 13.045 -3.864 1.00 89.31 91 ALA A N 1
ATOM 669 C CA . ALA A 1 91 ? 4.752 12.173 -4.813 1.00 89.31 91 ALA A CA 1
ATOM 670 C C . ALA A 1 91 ? 3.238 12.447 -4.775 1.00 89.31 91 ALA A C 1
ATOM 672 O O . ALA A 1 91 ? 2.671 12.581 -3.700 1.00 89.31 91 ALA A O 1
ATOM 673 N N . ALA A 1 92 ? 2.591 12.512 -5.935 1.00 91.06 92 ALA A N 1
ATOM 674 C CA . ALA A 1 92 ? 1.169 12.842 -6.059 1.00 91.06 92 ALA A CA 1
ATOM 675 C C . ALA A 1 92 ? 0.249 11.607 -6.035 1.00 91.06 92 ALA A C 1
ATOM 677 O O . ALA A 1 92 ? -0.961 11.727 -6.221 1.00 91.06 92 ALA A O 1
ATOM 678 N N . CYS A 1 93 ? 0.825 10.422 -5.834 1.00 92.50 93 CYS A N 1
ATOM 679 C CA . CYS A 1 93 ? 0.114 9.175 -5.587 1.00 92.50 93 CYS A CA 1
ATOM 680 C C . CYS A 1 93 ? 0.689 8.503 -4.333 1.00 92.50 93 CYS A C 1
ATOM 682 O O . CYS A 1 93 ? 1.795 8.852 -3.898 1.00 92.50 93 CYS A O 1
ATOM 684 N N . PRO A 1 94 ? -0.003 7.498 -3.778 1.00 93.81 94 PRO A N 1
ATOM 685 C CA . PRO A 1 94 ? 0.538 6.722 -2.678 1.00 93.81 94 PRO A CA 1
ATOM 686 C C . PRO A 1 94 ? 1.869 6.057 -3.011 1.00 93.81 94 PRO A C 1
ATOM 688 O O . PRO A 1 94 ? 2.123 5.620 -4.141 1.00 93.81 94 PRO A O 1
ATOM 691 N N . VAL A 1 95 ? 2.707 5.962 -1.988 1.00 92.88 95 VAL A N 1
ATOM 692 C CA . VAL A 1 95 ? 4.033 5.361 -2.047 1.00 92.88 95 VAL A CA 1
ATOM 693 C C . VAL A 1 95 ? 4.065 4.182 -1.090 1.00 92.88 95 VAL A C 1
ATOM 695 O O . VAL A 1 95 ? 3.722 4.321 0.078 1.00 92.88 95 VAL A O 1
ATOM 698 N N . VAL A 1 96 ? 4.504 3.021 -1.562 1.00 93.44 96 VAL A N 1
ATOM 699 C CA . VAL A 1 96 ? 4.747 1.855 -0.718 1.00 93.44 96 VAL A CA 1
ATOM 700 C C . VAL A 1 96 ? 6.237 1.594 -0.631 1.00 93.44 96 VAL A C 1
ATOM 702 O O . VAL A 1 96 ? 6.880 1.273 -1.631 1.00 93.44 96 VAL A O 1
ATOM 705 N N . VAL A 1 97 ? 6.779 1.683 0.578 1.00 91.12 97 VAL A N 1
ATOM 706 C CA . VAL A 1 97 ? 8.099 1.135 0.882 1.00 91.12 97 VAL A CA 1
ATOM 707 C C . VAL A 1 97 ? 7.919 -0.358 1.116 1.00 91.12 97 VAL A C 1
ATOM 709 O O . VAL A 1 97 ? 7.220 -0.781 2.038 1.00 91.12 97 VAL A O 1
ATOM 712 N N . MET A 1 98 ? 8.498 -1.159 0.229 1.00 91.75 98 MET A N 1
ATOM 713 C CA . MET A 1 98 ? 8.376 -2.612 0.280 1.00 91.75 98 MET A CA 1
ATOM 714 C C . MET A 1 98 ? 9.212 -3.191 1.430 1.00 91.75 98 MET A C 1
ATOM 716 O O . MET A 1 98 ? 10.265 -2.630 1.753 1.00 91.75 98 MET A O 1
ATOM 720 N N . PRO A 1 99 ? 8.817 -4.347 1.990 1.00 91.06 99 PRO A N 1
ATOM 721 C CA . PRO A 1 99 ? 9.647 -5.071 2.942 1.00 91.06 99 PRO A CA 1
ATOM 722 C C . PRO A 1 99 ? 10.909 -5.611 2.255 1.00 91.06 99 PRO A C 1
ATOM 724 O O . PRO A 1 99 ? 10.938 -5.847 1.042 1.00 91.06 99 PRO A O 1
ATOM 727 N N . SER A 1 100 ? 11.979 -5.833 3.023 1.00 87.19 100 SER A N 1
ATOM 728 C CA . SER A 1 100 ? 13.224 -6.394 2.478 1.00 87.19 100 SER A CA 1
ATOM 729 C C . SER A 1 100 ? 13.094 -7.877 2.135 1.00 87.19 100 SER A C 1
ATOM 731 O O . SER A 1 100 ? 13.866 -8.394 1.323 1.00 87.19 100 SER A O 1
ATOM 733 N N . HIS A 1 101 ? 12.092 -8.534 2.716 1.00 87.00 101 HIS A N 1
ATOM 734 C CA . HIS A 1 101 ? 11.712 -9.917 2.475 1.00 87.00 101 HIS A CA 1
ATOM 735 C C . HIS A 1 101 ? 10.194 -10.070 2.590 1.00 87.00 101 HIS A C 1
ATOM 737 O O . HIS A 1 101 ? 9.597 -9.528 3.517 1.00 87.00 101 HIS A O 1
ATOM 743 N N . PHE A 1 102 ? 9.572 -10.798 1.660 1.00 91.62 102 PHE A N 1
ATOM 744 C CA . PHE A 1 102 ? 8.120 -10.955 1.615 1.00 91.62 102 PHE A CA 1
ATOM 745 C C . PHE A 1 102 ? 7.703 -12.424 1.577 1.00 91.62 102 PHE A C 1
ATOM 747 O O . PHE A 1 102 ? 8.065 -13.159 0.664 1.00 91.62 102 PHE A O 1
ATOM 754 N N . GLU A 1 103 ? 6.888 -12.827 2.550 1.00 91.00 103 GLU A N 1
ATOM 755 C CA . GLU A 1 103 ? 6.350 -14.191 2.670 1.00 91.00 103 GLU A CA 1
ATOM 756 C C . GLU A 1 103 ? 4.818 -14.205 2.806 1.00 91.00 103 GLU A C 1
ATOM 758 O O . GLU A 1 103 ? 4.227 -15.211 3.207 1.00 91.00 103 GLU A O 1
ATOM 763 N N . GLY A 1 104 ? 4.169 -13.080 2.503 1.00 93.31 104 GLY A N 1
ATOM 764 C CA . GLY A 1 104 ? 2.741 -12.862 2.712 1.00 93.31 104 GLY A CA 1
ATOM 765 C C . GLY A 1 104 ? 2.446 -11.746 3.712 1.00 93.31 104 GLY A C 1
ATOM 766 O O . GLY A 1 104 ? 3.351 -11.168 4.315 1.00 93.31 104 GLY A O 1
ATOM 767 N N . LEU A 1 105 ? 1.155 -11.444 3.843 1.00 95.69 105 LEU A N 1
ATOM 768 C CA . LEU A 1 105 ? 0.608 -10.498 4.808 1.00 95.69 105 LEU A CA 1
ATOM 769 C C . LEU A 1 105 ? -0.337 -11.242 5.744 1.00 95.69 105 LEU A C 1
ATOM 771 O O . LEU A 1 105 ? -1.189 -11.991 5.269 1.00 95.69 105 LEU A O 1
ATOM 775 N N . ASP A 1 106 ? -0.211 -10.982 7.040 1.00 96.50 106 ASP A N 1
ATOM 776 C CA . ASP A 1 106 ? -1.083 -11.574 8.058 1.00 96.50 106 ASP A CA 1
ATOM 777 C C . ASP A 1 106 ? -2.046 -10.548 8.657 1.00 96.50 106 ASP A C 1
ATOM 779 O O . ASP A 1 106 ? -3.048 -10.928 9.254 1.00 96.50 106 ASP A O 1
ATOM 783 N N . GLN A 1 107 ? -1.745 -9.252 8.525 1.00 97.12 107 GLN A N 1
ATOM 784 C CA . GLN A 1 107 ? -2.524 -8.186 9.150 1.00 97.12 107 GLN A CA 1
ATOM 785 C C . GLN A 1 107 ? -2.366 -6.842 8.436 1.00 97.12 107 GLN A C 1
ATOM 787 O O . GLN A 1 107 ? -1.348 -6.563 7.789 1.00 97.12 107 GLN A O 1
ATOM 792 N N . LEU A 1 108 ? -3.364 -5.986 8.630 1.00 98.12 108 LEU A N 1
ATOM 793 C CA . LEU A 1 108 ? -3.334 -4.575 8.268 1.00 98.12 108 LEU A CA 1
ATOM 794 C C . LEU A 1 108 ? -3.275 -3.729 9.537 1.00 98.12 108 LEU A C 1
ATOM 796 O O . LEU A 1 108 ? -3.993 -3.991 10.503 1.00 98.12 108 LEU A O 1
ATOM 800 N N . VAL A 1 109 ? -2.437 -2.697 9.526 1.00 96.94 109 VAL A N 1
ATOM 801 C CA . VAL A 1 109 ? -2.333 -1.748 10.639 1.00 96.94 109 VAL A CA 1
ATOM 802 C C . VAL A 1 109 ? -2.564 -0.344 10.107 1.00 96.94 109 VAL A C 1
ATOM 804 O O . VAL A 1 109 ? -1.767 0.151 9.316 1.00 96.94 109 VAL A O 1
ATOM 807 N N . PHE A 1 110 ? -3.635 0.310 10.542 1.00 96.56 110 PHE A N 1
ATOM 808 C CA . PHE A 1 110 ? -3.941 1.690 10.161 1.00 96.56 110 PHE A CA 1
ATOM 809 C C . PHE A 1 110 ? -3.610 2.629 11.307 1.00 96.56 110 PHE A C 1
ATOM 811 O O . PHE A 1 110 ? -3.991 2.357 12.441 1.00 96.56 110 PHE A O 1
ATOM 818 N N . ILE A 1 111 ? -2.939 3.741 11.020 1.00 94.50 111 ILE A N 1
ATOM 819 C CA . ILE A 1 111 ? -2.662 4.772 12.023 1.00 94.50 111 ILE A CA 1
ATOM 820 C C . ILE A 1 111 ? -3.669 5.905 11.855 1.00 94.50 111 ILE A C 1
ATOM 822 O O . ILE A 1 111 ? -3.786 6.487 10.777 1.00 94.50 111 ILE A O 1
ATOM 826 N N . TYR A 1 112 ? -4.393 6.204 12.930 1.00 94.38 112 TYR A N 1
ATOM 827 C CA . TYR A 1 112 ? -5.376 7.275 13.001 1.00 94.38 112 TYR A CA 1
ATOM 828 C C . TYR A 1 112 ? -4.960 8.301 14.054 1.00 94.38 112 TYR A C 1
ATOM 830 O O . TYR A 1 112 ? -4.902 8.006 15.248 1.00 94.38 112 TYR A O 1
ATOM 838 N N . ASP A 1 113 ? -4.682 9.516 13.600 1.00 92.31 113 ASP A N 1
ATOM 839 C CA . ASP A 1 113 ? -4.242 10.646 14.420 1.00 92.31 113 ASP A CA 1
ATOM 840 C C . ASP A 1 113 ? -5.333 11.705 14.644 1.00 92.31 113 ASP A C 1
ATOM 842 O O . ASP A 1 113 ? -5.081 12.699 15.316 1.00 92.31 113 ASP A O 1
ATOM 846 N N . GLY A 1 114 ? -6.547 11.488 14.126 1.00 92.06 114 GLY A N 1
ATOM 847 C CA . GLY A 1 114 ? -7.643 12.461 14.188 1.00 92.06 114 GLY A CA 1
ATOM 848 C C . GLY A 1 114 ? -7.693 13.430 13.011 1.00 92.06 114 GLY A C 1
ATOM 849 O O . GLY A 1 114 ? -8.701 14.106 12.822 1.00 92.06 114 GLY A O 1
ATOM 850 N N . GLU A 1 115 ? -6.640 13.491 12.197 1.00 91.50 115 GLU A N 1
ATOM 851 C CA . GLU A 1 115 ? -6.556 14.429 11.085 1.00 91.50 115 GLU A CA 1
ATOM 852 C C . GLU A 1 115 ? -7.231 13.882 9.824 1.00 91.50 115 GLU A C 1
ATOM 854 O O . GLU A 1 115 ? -7.231 12.682 9.536 1.00 91.50 115 GLU A O 1
ATOM 859 N N . ALA A 1 116 ? -7.737 14.781 8.976 1.00 91.88 116 ALA A N 1
ATOM 860 C CA . ALA A 1 116 ? -8.329 14.396 7.691 1.00 91.88 116 ALA A CA 1
ATOM 861 C C . ALA A 1 116 ? -7.348 13.598 6.806 1.00 91.88 116 ALA A C 1
ATOM 863 O O . ALA A 1 116 ? -7.764 12.756 6.007 1.00 91.88 116 ALA A O 1
ATOM 864 N N . ALA A 1 117 ? -6.043 13.836 6.967 1.00 90.62 117 ALA A N 1
ATOM 865 C CA . ALA A 1 117 ? -4.990 13.120 6.261 1.00 90.62 117 ALA A CA 1
ATOM 866 C C . ALA A 1 117 ? -4.966 11.613 6.586 1.00 90.62 117 ALA A C 1
ATOM 868 O O . ALA A 1 117 ? -4.813 10.811 5.662 1.00 90.62 117 ALA A O 1
ATOM 869 N N . SER A 1 118 ? -5.179 11.197 7.844 1.00 92.31 118 SER A N 1
ATOM 870 C CA . SER A 1 118 ? -5.249 9.767 8.199 1.00 92.31 118 SER A CA 1
ATOM 871 C C . SER A 1 118 ? -6.481 9.091 7.622 1.00 92.31 118 SER A C 1
ATOM 873 O O . SER A 1 118 ? -6.359 8.028 7.012 1.00 92.31 118 SER A O 1
ATOM 875 N N . ILE A 1 119 ? -7.641 9.745 7.667 1.00 94.06 119 ILE A N 1
ATOM 876 C CA . ILE A 1 119 ? -8.858 9.243 7.010 1.00 94.06 119 ILE A CA 1
ATOM 877 C C . ILE A 1 119 ? -8.646 9.100 5.496 1.00 94.06 119 ILE A C 1
ATOM 879 O O . ILE A 1 119 ? -9.034 8.092 4.901 1.00 94.06 119 ILE A O 1
ATOM 883 N N . ASN A 1 120 ? -8.008 10.083 4.857 1.00 93.25 120 ASN A N 1
ATOM 884 C CA . ASN A 1 120 ? -7.704 10.021 3.430 1.00 93.25 120 ASN A CA 1
ATOM 885 C C . ASN A 1 120 ? -6.760 8.857 3.102 1.00 93.25 120 ASN A C 1
ATOM 887 O O . ASN A 1 120 ? -7.036 8.120 2.156 1.00 93.25 120 ASN A O 1
ATOM 891 N N . ALA A 1 121 ? -5.708 8.642 3.898 1.00 93.81 121 ALA A N 1
ATOM 892 C CA . ALA A 1 121 ? -4.783 7.523 3.724 1.00 93.81 121 ALA A CA 1
ATOM 893 C C . ALA A 1 121 ? -5.483 6.164 3.877 1.00 93.81 121 ALA A C 1
ATOM 895 O O . ALA A 1 121 ? -5.338 5.291 3.018 1.00 93.81 121 ALA A O 1
ATOM 896 N N . ILE A 1 122 ? -6.310 6.015 4.918 1.00 95.94 122 ILE A N 1
ATOM 897 C CA . ILE A 1 122 ? -7.129 4.822 5.177 1.00 95.94 122 ILE A CA 1
ATOM 898 C C . ILE A 1 122 ? -8.031 4.515 3.975 1.00 95.94 122 ILE A C 1
ATOM 900 O O . ILE A 1 122 ? -8.053 3.387 3.472 1.00 95.94 122 ILE A O 1
ATOM 904 N N . LYS A 1 123 ? -8.761 5.519 3.475 1.00 96.25 123 LYS A N 1
ATOM 905 C CA . LYS A 1 123 ? -9.670 5.360 2.331 1.00 96.25 123 LYS A CA 1
ATOM 906 C C . LYS A 1 123 ? -8.916 5.025 1.050 1.00 96.25 123 LYS A C 1
ATOM 908 O O . LYS A 1 123 ? -9.314 4.099 0.347 1.00 96.25 123 LYS A O 1
ATOM 913 N N . GLN A 1 124 ? -7.829 5.741 0.754 1.00 95.38 124 GLN A N 1
ATOM 914 C CA . GLN A 1 124 ? -7.019 5.479 -0.437 1.00 95.38 124 GLN A CA 1
ATOM 915 C C . GLN A 1 124 ? -6.457 4.058 -0.425 1.00 95.38 124 GLN A C 1
ATOM 917 O O . GLN A 1 124 ? -6.606 3.349 -1.418 1.00 95.38 124 GLN A O 1
ATOM 922 N N . PHE A 1 125 ? -5.899 3.605 0.700 1.00 97.25 125 PHE A N 1
ATOM 923 C CA . PHE A 1 125 ? -5.440 2.226 0.842 1.00 97.25 125 PHE A CA 1
ATOM 924 C C . PHE A 1 125 ? -6.571 1.226 0.582 1.00 97.25 125 PHE A C 1
ATOM 926 O O . PHE A 1 125 ? -6.434 0.324 -0.240 1.00 97.25 125 PHE A O 1
ATOM 933 N N . THR A 1 126 ? -7.712 1.420 1.244 1.00 97.31 126 THR A N 1
ATOM 934 C CA . THR A 1 126 ? -8.862 0.508 1.163 1.00 97.31 126 THR A CA 1
ATOM 935 C C . THR A 1 126 ? -9.375 0.355 -0.269 1.00 97.31 126 THR A C 1
ATOM 937 O O . THR A 1 126 ? -9.742 -0.741 -0.686 1.00 97.31 126 THR A O 1
ATOM 940 N N . TYR A 1 127 ? -9.370 1.436 -1.051 1.00 95.81 127 TYR A N 1
ATOM 941 C CA . TYR A 1 127 ? -9.822 1.408 -2.443 1.00 95.81 127 TYR A CA 1
ATOM 942 C C . TYR A 1 127 ? -8.769 0.869 -3.412 1.00 95.81 127 TYR A C 1
ATOM 944 O O . TYR A 1 127 ? -9.130 0.289 -4.436 1.00 95.81 127 TYR A O 1
ATOM 952 N N . LEU A 1 128 ? -7.480 1.040 -3.107 1.00 95.88 128 LEU A N 1
ATOM 953 C CA . LEU A 1 128 ? -6.399 0.458 -3.902 1.00 95.88 128 LEU A CA 1
ATOM 954 C C . LEU A 1 128 ? -6.279 -1.052 -3.677 1.00 95.88 128 LEU A C 1
ATOM 956 O O . LEU A 1 128 ? -5.988 -1.780 -4.625 1.00 95.88 128 LEU A O 1
ATOM 960 N N . PHE A 1 129 ? -6.554 -1.531 -2.462 1.00 96.81 129 PHE A N 1
ATOM 961 C CA . PHE A 1 129 ? -6.372 -2.930 -2.066 1.00 96.81 129 PHE A CA 1
ATOM 962 C C . PHE A 1 129 ? -7.663 -3.593 -1.541 1.00 96.81 129 PHE A C 1
ATOM 964 O O . PHE A 1 129 ? -7.661 -4.152 -0.441 1.00 96.81 129 PHE A O 1
ATOM 971 N N . PRO A 1 130 ? -8.768 -3.599 -2.314 1.00 95.19 130 PRO A N 1
ATOM 972 C CA . PRO A 1 130 ? -10.062 -4.112 -1.848 1.00 95.19 130 PRO A CA 1
ATOM 973 C C . PRO A 1 130 ? -10.047 -5.615 -1.522 1.00 95.19 130 PRO A C 1
ATOM 975 O O . PRO A 1 130 ? -10.859 -6.091 -0.729 1.00 95.19 130 PRO A O 1
ATOM 978 N N . ASP A 1 131 ? -9.117 -6.365 -2.113 1.00 95.31 131 ASP A N 1
ATOM 979 C CA . ASP A 1 131 ? -8.947 -7.804 -1.899 1.00 95.31 131 ASP A CA 1
ATOM 980 C C . ASP A 1 131 ? -8.282 -8.144 -0.549 1.00 95.31 131 ASP A C 1
ATOM 982 O O . ASP A 1 131 ? -8.286 -9.303 -0.142 1.00 95.31 131 ASP A O 1
ATOM 986 N N . LEU A 1 132 ? -7.749 -7.152 0.181 1.00 96.88 132 LEU A N 1
ATOM 987 C CA . LEU A 1 132 ? -7.142 -7.345 1.508 1.00 96.88 132 LEU A CA 1
ATOM 988 C C . LEU A 1 132 ? -8.138 -7.204 2.669 1.00 96.88 132 LEU A C 1
ATOM 990 O O . LEU A 1 132 ? -7.749 -7.326 3.827 1.00 96.88 132 LEU A O 1
ATOM 994 N N . LYS A 1 133 ? -9.426 -6.985 2.379 1.00 96.12 133 LYS A N 1
ATOM 995 C CA . LYS A 1 133 ? -10.486 -6.747 3.378 1.00 96.12 133 LYS A CA 1
ATOM 996 C C . LYS A 1 133 ? -10.726 -7.876 4.391 1.00 96.12 133 LYS A C 1
ATOM 998 O O . LYS A 1 133 ? -11.386 -7.667 5.409 1.00 96.12 133 LYS A O 1
ATOM 1003 N N . ASP A 1 134 ? -10.243 -9.072 4.067 1.00 96.88 134 ASP A N 1
ATOM 1004 C CA . ASP A 1 134 ? -10.403 -10.277 4.882 1.00 96.88 134 ASP A CA 1
ATOM 1005 C C . ASP A 1 134 ? -9.235 -10.478 5.862 1.00 96.88 134 ASP A C 1
ATOM 1007 O O . ASP A 1 134 ? -9.317 -11.355 6.720 1.00 96.88 134 ASP A O 1
ATOM 1011 N N . LEU A 1 135 ? -8.163 -9.682 5.754 1.00 97.88 135 LEU A N 1
ATOM 1012 C CA . LEU A 1 135 ? -7.080 -9.698 6.733 1.00 97.88 135 LEU A CA 1
ATOM 1013 C C . LEU A 1 135 ? -7.534 -9.045 8.048 1.00 97.88 135 LEU A C 1
ATOM 1015 O O . LEU A 1 135 ? -8.242 -8.035 8.003 1.00 97.88 135 LEU A O 1
ATOM 1019 N N . PRO A 1 136 ? -7.082 -9.561 9.206 1.00 98.25 136 PRO A N 1
ATOM 1020 C CA . PRO A 1 136 ? -7.234 -8.887 10.487 1.00 98.25 136 PRO A CA 1
ATOM 1021 C C . PRO A 1 136 ? -6.728 -7.447 10.430 1.00 98.25 136 PRO A C 1
ATOM 1023 O O . PRO A 1 136 ? -5.604 -7.179 9.990 1.00 98.25 136 PRO A O 1
ATOM 1026 N N . VAL A 1 137 ? -7.560 -6.522 10.897 1.00 98.44 137 VAL A N 1
ATOM 1027 C CA . VAL A 1 137 ? -7.265 -5.095 10.944 1.00 98.44 137 VAL A CA 1
ATOM 1028 C C . VAL A 1 137 ? -7.070 -4.655 12.383 1.00 98.44 137 VAL A C 1
ATOM 1030 O O . VAL A 1 137 ? -7.935 -4.864 13.234 1.00 98.44 137 VAL A O 1
ATOM 1033 N N . ASN A 1 138 ? -5.965 -3.958 12.636 1.00 97.62 138 ASN A N 1
ATOM 1034 C CA . ASN A 1 138 ? -5.829 -3.128 13.822 1.00 97.62 138 ASN A CA 1
ATOM 1035 C C . ASN A 1 138 ? -5.748 -1.644 13.453 1.00 97.62 138 ASN A C 1
ATOM 1037 O O . ASN A 1 138 ? -4.861 -1.223 12.710 1.00 97.62 138 ASN A O 1
ATOM 1041 N N . VAL A 1 139 ? -6.647 -0.844 14.012 1.00 97.44 139 VAL A N 1
ATOM 1042 C CA . VAL A 1 139 ? -6.647 0.613 13.904 1.00 97.44 139 VAL A CA 1
ATOM 1043 C C . VAL A 1 139 ? -5.998 1.181 15.162 1.00 97.44 139 VAL A C 1
ATOM 1045 O O . VAL A 1 139 ? -6.556 1.119 16.256 1.00 97.44 139 VAL A O 1
ATOM 1048 N N . VAL A 1 140 ? -4.793 1.721 15.006 1.00 95.88 140 VAL A N 1
ATOM 1049 C CA . VAL A 1 140 ? -4.035 2.376 16.070 1.00 95.88 140 VAL A CA 1
ATOM 1050 C C . VAL A 1 140 ? -4.456 3.838 16.158 1.00 95.88 140 VAL A C 1
ATOM 1052 O O . VAL A 1 140 ? -4.114 4.646 15.296 1.00 95.88 140 VAL A O 1
ATOM 1055 N N . CYS A 1 141 ? -5.180 4.180 17.214 1.00 95.56 141 CYS A N 1
ATOM 1056 C CA . CYS A 1 141 ? -5.673 5.520 17.484 1.00 95.56 141 CYS A CA 1
ATOM 1057 C C . CYS A 1 141 ? -4.716 6.281 18.416 1.00 95.56 141 CYS A C 1
ATOM 1059 O O . CYS A 1 141 ? -4.487 5.873 19.556 1.00 95.56 141 CYS A O 1
ATOM 1061 N N . LEU A 1 142 ? -4.191 7.416 17.948 1.00 93.12 142 LEU A N 1
ATOM 1062 C CA . LEU A 1 142 ? -3.368 8.340 18.749 1.00 93.12 142 LEU A CA 1
ATOM 1063 C C . LEU A 1 142 ? -4.206 9.375 19.514 1.00 93.12 142 LEU A C 1
ATOM 1065 O O . LEU A 1 142 ? -3.691 10.119 20.344 1.00 93.12 142 LEU A O 1
ATOM 1069 N N . THR A 1 143 ? -5.502 9.409 19.226 1.00 92.88 143 THR A N 1
ATOM 1070 C CA . THR A 1 143 ? -6.521 10.244 19.858 1.00 92.88 143 THR A CA 1
ATOM 1071 C C . THR A 1 143 ? -7.811 9.434 20.006 1.00 92.88 143 THR A C 1
ATOM 1073 O O . THR A 1 143 ? -7.892 8.294 19.539 1.00 92.88 143 THR A O 1
ATOM 1076 N N . GLU A 1 144 ? -8.823 9.984 20.666 1.00 93.56 144 GLU A N 1
ATOM 1077 C CA . GLU A 1 144 ? -10.158 9.387 20.674 1.00 93.56 144 GLU A CA 1
ATOM 1078 C C . GLU A 1 144 ? -10.745 9.378 19.256 1.00 93.56 144 GLU A C 1
ATOM 1080 O O . GLU A 1 144 ? -10.574 10.323 18.485 1.00 93.56 144 GLU A O 1
ATOM 1085 N N . HIS A 1 145 ? -11.411 8.283 18.889 1.00 91.00 145 HIS A N 1
ATOM 1086 C CA . HIS A 1 145 ? -12.032 8.137 17.578 1.00 91.00 145 HIS A CA 1
ATOM 1087 C C . HIS A 1 145 ? -13.552 8.250 17.668 1.00 91.00 145 HIS A C 1
ATOM 1089 O O . HIS A 1 145 ? -14.169 7.867 18.659 1.00 91.00 145 HIS A O 1
ATOM 1095 N N . GLU A 1 146 ? -14.155 8.761 16.600 1.00 91.75 146 GLU A N 1
ATOM 1096 C CA . GLU A 1 146 ? -15.602 8.916 16.490 1.00 91.75 146 GLU A CA 1
ATOM 1097 C C . GLU A 1 146 ? -16.283 7.591 16.113 1.00 91.75 146 GLU A C 1
ATOM 1099 O O . GLU A 1 146 ? -15.703 6.741 15.430 1.00 91.75 146 GLU A O 1
ATOM 1104 N N . GLU A 1 147 ? -17.557 7.435 16.487 1.00 94.56 147 GLU A N 1
ATOM 1105 C CA . GLU A 1 147 ? -18.366 6.250 16.156 1.00 94.56 147 GLU A CA 1
ATOM 1106 C C . GLU A 1 147 ? -18.439 6.000 14.636 1.00 94.56 147 GLU A C 1
ATOM 1108 O O . GLU A 1 147 ? -18.430 4.855 14.178 1.00 94.56 147 GLU A O 1
ATOM 1113 N N . GLU A 1 148 ? -18.449 7.071 13.840 1.00 95.62 148 GLU A N 1
ATOM 1114 C CA . GLU A 1 148 ? -18.490 6.999 12.378 1.00 95.62 148 GLU A CA 1
ATOM 1115 C C .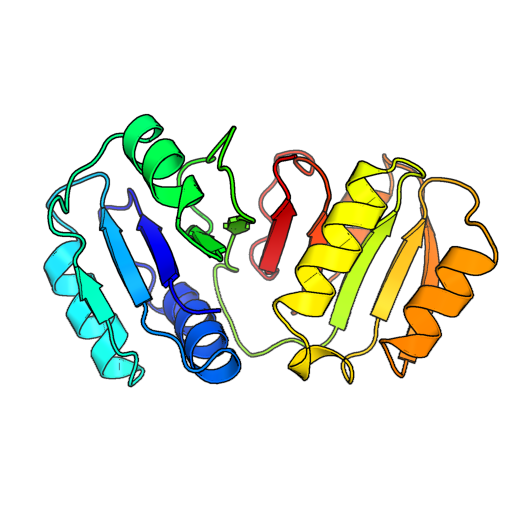 GLU A 1 148 ? -17.226 6.368 11.779 1.00 95.62 148 GLU A C 1
ATOM 1117 O O . GLU A 1 148 ? -17.323 5.644 10.786 1.00 95.62 148 GLU A O 1
ATOM 1122 N N . LEU A 1 149 ? -16.055 6.539 12.408 1.00 96.12 149 LEU A N 1
ATOM 1123 C CA . LEU A 1 149 ? -14.837 5.831 12.000 1.00 96.12 149 LEU A CA 1
ATOM 1124 C C . LEU A 1 149 ? -15.005 4.319 12.199 1.00 96.12 149 LEU A C 1
ATOM 1126 O O . LEU A 1 149 ? -14.699 3.531 11.302 1.00 96.12 149 LEU A O 1
ATOM 1130 N N . GLY A 1 150 ? -15.549 3.918 13.352 1.00 96.69 150 GLY A N 1
ATOM 1131 C CA . GLY A 1 150 ? -15.848 2.521 13.674 1.00 96.69 150 GLY A CA 1
ATOM 1132 C C . GLY A 1 150 ? -16.813 1.881 12.673 1.00 96.69 150 GLY A C 1
ATOM 1133 O O . GLY A 1 150 ? -16.542 0.805 12.128 1.00 96.69 150 GLY A O 1
ATOM 1134 N N . LYS A 1 151 ? -17.915 2.572 12.357 1.00 97.56 151 LYS A N 1
ATOM 1135 C CA . LYS A 1 151 ? -18.879 2.136 11.330 1.00 97.56 151 LYS A CA 1
ATOM 1136 C C . LYS A 1 151 ? -18.230 2.026 9.957 1.00 97.56 151 LYS A C 1
ATOM 1138 O O . LYS A 1 151 ? -18.458 1.056 9.233 1.00 97.56 151 LYS A O 1
ATOM 1143 N N . TRP A 1 152 ? -17.396 2.999 9.599 1.00 97.62 152 TRP A N 1
ATOM 1144 C CA . TRP A 1 152 ? -16.711 2.987 8.318 1.00 97.62 152 TRP A CA 1
ATOM 1145 C C . TRP A 1 152 ? -15.811 1.752 8.186 1.00 97.62 152 TRP A C 1
ATOM 1147 O O . TRP A 1 152 ? -15.958 1.011 7.214 1.00 97.62 152 TRP A O 1
ATOM 1157 N N . PHE A 1 153 ? -14.962 1.453 9.175 1.00 97.94 153 PHE A N 1
ATOM 1158 C CA . PHE A 1 153 ? -14.092 0.272 9.124 1.00 97.94 153 PHE A CA 1
ATOM 1159 C C . PHE A 1 153 ? -14.875 -1.039 9.079 1.00 97.94 153 PHE A C 1
ATOM 1161 O O . PHE A 1 153 ? -14.592 -1.883 8.234 1.00 97.94 153 PHE A O 1
ATOM 1168 N N . THR A 1 154 ? -15.889 -1.197 9.928 1.00 96.69 154 THR A N 1
ATOM 1169 C CA . THR A 1 154 ? -16.703 -2.427 9.979 1.00 96.69 154 THR A CA 1
ATOM 1170 C C . THR A 1 154 ? -17.536 -2.656 8.713 1.00 96.69 154 THR A C 1
ATOM 1172 O O . THR A 1 154 ? -17.889 -3.792 8.406 1.00 96.69 154 THR A O 1
ATOM 1175 N N . SER A 1 155 ? -17.815 -1.607 7.930 1.00 97.31 155 SER A N 1
ATOM 1176 C CA . SER A 1 155 ? -18.430 -1.755 6.602 1.00 97.31 155 SER A CA 1
ATOM 1177 C C . SER A 1 155 ? -17.454 -2.201 5.501 1.00 97.31 155 SER A C 1
ATOM 1179 O O . SER A 1 155 ? -17.899 -2.739 4.488 1.00 97.31 155 SER A O 1
ATOM 1181 N N . HIS A 1 156 ? -16.140 -2.011 5.688 1.00 98.00 156 HIS A N 1
ATOM 1182 C CA . HIS A 1 156 ? -15.111 -2.330 4.686 1.00 98.00 156 HIS A CA 1
ATOM 1183 C C . HIS A 1 156 ? -14.279 -3.572 5.028 1.00 98.00 156 HIS A C 1
ATOM 1185 O O . HIS A 1 156 ? -13.794 -4.229 4.110 1.00 98.00 156 HIS A O 1
ATOM 1191 N N . TYR A 1 157 ? -14.138 -3.909 6.310 1.00 98.06 157 TYR A N 1
ATOM 1192 C CA . TYR A 1 157 ? -13.272 -4.971 6.821 1.00 98.06 157 TYR A CA 1
ATOM 1193 C C . TYR A 1 157 ? -14.040 -5.903 7.758 1.00 98.06 157 TYR A C 1
ATOM 1195 O O . TYR A 1 157 ? -14.936 -5.468 8.480 1.00 98.06 157 TYR A O 1
ATOM 1203 N N . ARG A 1 158 ? -13.695 -7.197 7.746 1.00 94.88 158 ARG A N 1
ATOM 1204 C CA . ARG A 1 158 ? -14.424 -8.216 8.525 1.00 94.88 158 ARG A CA 1
ATOM 1205 C C . ARG A 1 158 ? -14.011 -8.294 9.990 1.00 94.88 158 ARG A C 1
ATOM 1207 O O . ARG A 1 158 ? -14.868 -8.498 10.843 1.00 94.88 158 ARG A O 1
ATOM 1214 N N . ASP A 1 159 ? -12.716 -8.185 10.257 1.00 97.31 159 ASP A N 1
ATOM 1215 C CA . ASP A 1 159 ? -12.127 -8.326 11.587 1.00 97.31 159 ASP A CA 1
ATOM 1216 C C . ASP A 1 159 ? -11.369 -7.042 11.913 1.00 97.31 159 ASP A C 1
ATOM 1218 O O . ASP A 1 159 ? -10.323 -6.774 11.323 1.00 97.31 159 ASP A O 1
ATOM 1222 N N . VAL A 1 160 ? -11.951 -6.207 12.777 1.00 98.19 160 VAL A N 1
ATOM 1223 C CA . VAL A 1 160 ? -11.430 -4.877 13.103 1.00 98.19 160 VAL A CA 1
ATOM 1224 C C . VAL A 1 160 ? -11.289 -4.738 14.607 1.00 98.19 160 VAL A C 1
ATOM 1226 O O . VAL A 1 160 ? -12.252 -4.881 15.360 1.00 98.19 160 VAL A O 1
ATOM 1229 N N . THR A 1 161 ? -10.086 -4.375 15.026 1.00 97.75 161 THR A N 1
ATOM 1230 C CA . THR A 1 161 ? -9.749 -4.020 16.400 1.00 97.75 161 THR A CA 1
ATOM 1231 C C . THR A 1 161 ? -9.254 -2.580 16.452 1.00 97.75 161 THR A C 1
ATOM 1233 O O . THR A 1 161 ? -8.649 -2.093 15.499 1.00 97.75 161 THR A O 1
ATOM 1236 N N . PHE A 1 162 ? -9.549 -1.887 17.549 1.00 97.62 162 PHE A N 1
ATOM 1237 C CA . PHE A 1 162 ? -9.064 -0.534 17.813 1.00 97.62 162 PHE A CA 1
ATOM 1238 C C . PHE A 1 162 ? -8.148 -0.586 19.034 1.00 97.62 162 PHE A C 1
ATOM 1240 O O . PHE A 1 162 ? -8.548 -1.092 20.085 1.00 97.62 162 PHE A O 1
ATOM 1247 N N . THR A 1 163 ? -6.928 -0.066 18.909 1.00 96.00 163 THR A N 1
ATOM 1248 C CA . THR A 1 163 ? -5.992 0.077 20.030 1.00 96.00 163 THR A CA 1
ATOM 1249 C C . THR A 1 163 ? -5.563 1.524 20.184 1.00 96.00 163 THR A C 1
ATOM 1251 O O . THR A 1 163 ? -5.398 2.242 19.204 1.00 96.00 163 THR A O 1
ATOM 1254 N N . HIS A 1 164 ? -5.353 1.956 21.424 1.00 95.25 164 HIS A N 1
ATOM 1255 C CA . HIS A 1 164 ? -4.853 3.294 21.719 1.00 95.25 164 HIS A CA 1
ATOM 1256 C C . HIS A 1 164 ? -3.370 3.234 22.070 1.00 95.25 164 HIS A C 1
ATOM 1258 O O . HIS A 1 164 ? -2.965 2.416 22.895 1.00 95.25 164 HIS A O 1
ATOM 1264 N N . HIS A 1 165 ? -2.572 4.097 21.441 1.00 92.12 165 HIS A N 1
ATOM 1265 C CA . HIS A 1 165 ? -1.135 4.207 21.689 1.00 92.12 165 HIS A CA 1
ATOM 1266 C C . HIS A 1 165 ? -0.697 5.666 21.681 1.00 92.12 165 HIS A C 1
ATOM 1268 O O . HIS A 1 165 ? -1.252 6.493 20.962 1.00 92.12 165 HIS A O 1
ATOM 1274 N N . THR A 1 166 ? 0.348 5.975 22.440 1.00 88.56 166 THR A N 1
ATOM 1275 C CA . THR A 1 166 ? 1.029 7.268 22.336 1.00 88.56 166 THR A CA 1
ATOM 1276 C C . THR A 1 166 ? 2.095 7.239 21.234 1.00 88.56 166 THR A C 1
ATOM 1278 O O . THR A 1 166 ? 2.610 6.179 20.875 1.00 88.56 166 THR A O 1
ATOM 1281 N N . LEU A 1 167 ? 2.480 8.407 20.703 1.00 83.06 167 LEU A N 1
ATOM 1282 C CA . LEU A 1 167 ? 3.553 8.507 19.697 1.00 83.06 167 LEU A CA 1
ATOM 1283 C C . LEU A 1 167 ? 4.877 7.831 20.126 1.00 83.06 167 LEU A C 1
ATOM 1285 O O . LEU A 1 167 ? 5.481 7.157 19.289 1.00 83.06 167 LEU A O 1
ATOM 1289 N N . PRO A 1 168 ? 5.346 7.954 21.387 1.00 83.44 168 PRO A N 1
ATOM 1290 C CA . PRO A 1 168 ? 6.548 7.250 21.838 1.00 83.44 168 PRO A CA 1
ATOM 1291 C C . PRO A 1 168 ? 6.438 5.718 21.781 1.00 83.44 168 PRO A C 1
ATOM 1293 O O . PRO A 1 168 ? 7.393 5.056 21.378 1.00 83.44 168 PRO A O 1
ATOM 1296 N N . GLU A 1 169 ? 5.282 5.160 22.150 1.00 87.00 169 GLU A N 1
ATOM 1297 C CA . GLU A 1 169 ? 5.028 3.710 22.164 1.00 87.00 169 GLU A CA 1
ATOM 1298 C C . GLU A 1 169 ? 4.813 3.149 20.757 1.00 87.00 169 GLU A C 1
ATOM 1300 O O . GLU A 1 169 ? 5.162 2.001 20.480 1.00 87.00 169 GLU A O 1
ATOM 1305 N N . LEU A 1 170 ? 4.263 3.969 19.855 1.00 86.25 170 LEU A N 1
ATOM 1306 C CA . LEU A 1 170 ? 3.902 3.578 18.496 1.00 86.25 170 LEU A CA 1
ATOM 1307 C C . LEU A 1 170 ? 5.072 2.924 17.763 1.00 86.25 170 LEU A C 1
ATOM 1309 O O . LEU A 1 170 ? 4.898 1.899 17.114 1.00 86.25 170 LEU A O 1
ATOM 1313 N N . ARG A 1 171 ? 6.281 3.476 17.890 1.00 81.75 171 ARG A N 1
ATOM 1314 C CA . ARG A 1 171 ? 7.460 2.937 17.202 1.00 81.75 171 ARG A CA 1
ATOM 1315 C C . ARG A 1 171 ? 7.785 1.510 17.643 1.00 81.75 171 ARG A C 1
ATOM 1317 O O . ARG A 1 171 ? 8.047 0.660 16.798 1.00 81.75 171 ARG A O 1
ATOM 1324 N N . GLU A 1 172 ? 7.797 1.259 18.949 1.00 85.00 172 GLU A N 1
ATOM 1325 C CA . GLU A 1 172 ? 8.080 -0.074 19.493 1.00 85.00 172 GLU A CA 1
ATOM 1326 C C . GLU A 1 172 ? 6.967 -1.052 19.122 1.00 85.00 172 GLU A C 1
ATOM 1328 O O . GLU A 1 172 ? 7.241 -2.145 18.630 1.00 85.00 172 GLU A O 1
ATOM 1333 N N . TYR A 1 173 ? 5.715 -0.609 19.246 1.00 88.69 173 TYR A N 1
ATOM 1334 C CA . TYR A 1 173 ? 4.547 -1.387 18.862 1.00 88.69 173 TYR A CA 1
ATOM 1335 C C . TYR A 1 173 ? 4.596 -1.822 17.397 1.00 88.69 173 TYR A C 1
ATOM 1337 O O . TYR A 1 173 ? 4.458 -3.012 17.106 1.00 88.69 173 TYR A O 1
ATOM 1345 N N . LEU A 1 174 ? 4.817 -0.871 16.481 1.00 87.56 174 LEU A N 1
ATOM 1346 C CA . LEU A 1 174 ? 4.967 -1.168 15.062 1.00 87.56 174 LEU A CA 1
ATOM 1347 C C . LEU A 1 174 ? 6.171 -2.093 14.856 1.00 87.56 174 LEU A C 1
ATOM 1349 O O . LEU A 1 174 ? 6.080 -2.994 14.039 1.00 87.56 174 LEU A O 1
ATOM 1353 N N . GLY A 1 175 ? 7.259 -1.945 15.627 1.00 84.00 175 GLY A N 1
ATOM 1354 C CA . GLY A 1 175 ? 8.482 -2.766 15.558 1.00 84.00 175 GLY A CA 1
ATOM 1355 C C . GLY A 1 175 ? 8.223 -4.259 15.643 1.00 84.00 175 GLY A C 1
ATOM 1356 O O . GLY A 1 175 ? 8.867 -5.048 14.957 1.00 84.00 175 GLY A O 1
ATOM 1357 N N . CYS A 1 176 ? 7.232 -4.633 16.443 1.00 86.44 176 CYS A N 1
ATOM 1358 C CA . CYS A 1 176 ? 6.858 -6.016 16.688 1.00 86.44 176 CYS A CA 1
ATOM 1359 C C . CYS A 1 176 ? 5.870 -6.587 15.655 1.00 86.44 176 CYS A C 1
ATOM 1361 O O . CYS A 1 176 ? 5.494 -7.754 15.756 1.00 86.44 176 CYS A O 1
ATOM 1363 N N . LYS A 1 177 ? 5.397 -5.794 14.684 1.00 88.69 177 LYS A N 1
ATOM 1364 C CA . LYS A 1 177 ? 4.389 -6.227 13.704 1.00 88.69 177 LYS A CA 1
ATOM 1365 C C . LYS A 1 177 ? 5.013 -6.892 12.493 1.00 88.69 177 LYS A C 1
ATOM 1367 O O . LYS A 1 177 ? 5.237 -6.266 11.467 1.00 88.69 177 LYS A O 1
ATOM 1372 N N . GLU A 1 178 ? 5.294 -8.177 12.577 1.00 89.06 178 GLU A N 1
ATOM 1373 C CA . GLU A 1 178 ? 5.762 -8.915 11.405 1.00 89.06 178 GLU A CA 1
ATOM 1374 C C . GLU A 1 178 ? 4.647 -9.099 10.367 1.00 89.06 178 GLU A C 1
ATOM 1376 O O . GLU A 1 178 ? 3.463 -9.167 10.714 1.00 89.06 178 GLU A O 1
ATOM 1381 N N . ARG A 1 179 ? 5.040 -9.162 9.083 1.00 92.44 179 ARG A N 1
ATOM 1382 C CA . ARG A 1 179 ? 4.146 -9.457 7.946 1.00 92.44 179 ARG A CA 1
ATOM 1383 C C . ARG A 1 179 ? 2.910 -8.545 7.911 1.00 92.44 179 ARG A C 1
ATOM 1385 O O . ARG A 1 179 ? 1.823 -8.949 7.498 1.00 92.44 179 ARG A O 1
ATOM 1392 N N . ALA A 1 180 ? 3.082 -7.307 8.371 1.00 94.25 180 ALA A N 1
ATOM 1393 C CA . ALA A 1 180 ? 2.041 -6.296 8.409 1.00 94.25 180 ALA A CA 1
ATOM 1394 C C . ALA A 1 180 ? 2.151 -5.350 7.212 1.00 94.25 180 ALA A C 1
ATOM 1396 O O . ALA A 1 180 ? 3.254 -4.977 6.794 1.00 94.25 180 ALA A O 1
ATOM 1397 N N . PHE A 1 181 ? 0.994 -4.927 6.702 1.00 96.19 181 PHE A N 1
ATOM 1398 C CA . PHE A 1 181 ? 0.898 -3.771 5.819 1.00 96.19 181 PHE A CA 1
ATOM 1399 C C . PHE A 1 181 ? 0.430 -2.573 6.646 1.00 96.19 181 PHE A C 1
ATOM 1401 O O . PHE A 1 181 ? -0.722 -2.511 7.077 1.00 96.19 181 PHE A O 1
ATOM 1408 N N . ILE A 1 182 ? 1.355 -1.658 6.922 1.00 94.62 182 ILE A N 1
ATOM 1409 C CA . ILE A 1 182 ? 1.120 -0.492 7.770 1.00 94.62 182 ILE A CA 1
ATOM 1410 C C . ILE A 1 182 ? 0.737 0.691 6.887 1.00 94.62 182 ILE A C 1
ATOM 1412 O O . ILE A 1 182 ? 1.424 0.986 5.911 1.00 94.62 182 ILE A O 1
ATOM 1416 N N . VAL A 1 183 ? -0.345 1.375 7.240 1.00 94.88 183 VAL A N 1
ATOM 1417 C CA . VAL A 1 183 ? -0.912 2.507 6.504 1.00 94.88 183 VAL A CA 1
ATOM 1418 C C . VAL A 1 183 ? -0.749 3.771 7.327 1.00 94.88 183 VAL A C 1
ATOM 1420 O O . VAL A 1 183 ? -1.279 3.865 8.437 1.00 94.88 183 VAL A O 1
ATOM 1423 N N . VAL A 1 184 ? -0.027 4.742 6.768 1.00 88.69 184 VAL A N 1
ATOM 1424 C CA . VAL A 1 184 ? 0.290 6.012 7.425 1.00 88.69 184 VAL A CA 1
ATOM 1425 C C . VAL A 1 184 ? 0.004 7.204 6.521 1.00 88.69 184 VAL A C 1
ATOM 1427 O O . VAL A 1 184 ? 0.128 7.136 5.296 1.00 88.69 184 VAL A O 1
ATOM 1430 N N . ASN A 1 185 ? -0.390 8.313 7.138 1.00 81.69 185 ASN A N 1
ATOM 1431 C CA . ASN A 1 185 ? -0.657 9.583 6.467 1.00 81.69 185 ASN A CA 1
ATOM 1432 C C . ASN A 1 185 ? 0.575 10.462 6.286 1.00 81.69 185 ASN A C 1
ATOM 1434 O O . ASN A 1 185 ? 0.558 11.335 5.434 1.00 81.69 185 ASN A O 1
ATOM 1438 N N . ASN A 1 186 ? 1.621 10.279 7.086 1.00 66.75 186 ASN A N 1
ATOM 1439 C CA . ASN A 1 186 ? 2.887 10.963 6.879 1.00 66.75 186 ASN A CA 1
ATOM 1440 C C . ASN A 1 186 ? 4.036 10.150 7.481 1.00 66.75 186 ASN A C 1
ATOM 1442 O O . ASN A 1 186 ? 3.799 9.188 8.214 1.00 66.75 186 ASN A O 1
ATOM 1446 N N . GLU A 1 187 ? 5.268 10.503 7.119 1.00 60.09 187 GLU A N 1
ATOM 1447 C CA . GLU A 1 187 ? 6.486 9.754 7.452 1.00 60.09 187 GLU A CA 1
ATOM 1448 C C . GLU A 1 187 ? 6.525 9.257 8.907 1.00 60.09 187 GLU A C 1
ATOM 1450 O O . GLU A 1 187 ? 6.522 10.037 9.859 1.00 60.09 187 GLU A O 1
ATOM 1455 N N . LEU A 1 188 ? 6.613 7.934 9.081 1.00 54.31 188 LEU A N 1
ATOM 1456 C CA . LEU A 1 188 ? 6.968 7.336 10.366 1.00 54.31 188 LEU A CA 1
ATOM 1457 C C . LEU A 1 188 ? 8.424 7.675 10.728 1.00 54.31 188 LEU A C 1
ATOM 1459 O O . LEU A 1 188 ? 9.254 7.861 9.833 1.00 54.31 188 LEU A O 1
ATOM 1463 N N . PRO A 1 189 ? 8.776 7.706 12.027 1.00 43.50 189 PRO A N 1
ATOM 1464 C CA . PRO A 1 189 ? 10.119 8.049 12.483 1.00 43.50 189 PRO A CA 1
ATOM 1465 C C . PRO A 1 189 ? 11.177 7.057 11.971 1.00 43.50 189 PRO A C 1
ATOM 1467 O O . PRO A 1 189 ? 11.362 5.997 12.555 1.00 43.50 189 PRO A O 1
ATOM 1470 N N . SER A 1 190 ? 11.835 7.447 10.872 1.00 43.78 190 SER A N 1
ATOM 1471 C CA . SER A 1 190 ? 13.208 7.222 10.361 1.00 43.78 190 SER A CA 1
ATOM 1472 C C . SER A 1 190 ? 13.971 5.895 10.554 1.00 43.78 190 SER A C 1
ATOM 1474 O O . SER A 1 190 ? 15.007 5.723 9.911 1.00 43.78 190 SER A O 1
ATOM 1476 N N . GLN A 1 191 ? 13.508 4.921 11.336 1.00 48.00 191 GLN A N 1
ATOM 1477 C CA . GLN A 1 191 ? 14.101 3.586 11.408 1.00 48.00 191 GLN A CA 1
ATOM 1478 C C . GLN A 1 191 ? 13.274 2.595 10.594 1.00 48.00 191 GLN A C 1
ATOM 1480 O O . GLN A 1 191 ? 12.161 2.224 10.953 1.00 48.00 191 GLN A O 1
ATOM 1485 N N . ARG A 1 192 ? 13.848 2.186 9.459 1.00 54.81 192 ARG A N 1
ATOM 1486 C CA . ARG A 1 192 ? 13.252 1.238 8.517 1.00 54.81 192 ARG A CA 1
ATOM 1487 C C . ARG A 1 192 ? 13.032 -0.120 9.173 1.00 54.81 192 ARG A C 1
ATOM 1489 O O . ARG A 1 192 ? 13.941 -0.701 9.759 1.00 54.81 192 ARG A O 1
ATOM 1496 N N . MET A 1 193 ? 11.817 -0.621 9.020 1.00 61.41 193 MET A N 1
ATOM 1497 C CA . MET A 1 193 ? 11.325 -1.855 9.619 1.00 61.41 193 MET A CA 1
ATOM 1498 C C . MET A 1 193 ? 11.401 -2.919 8.526 1.00 61.41 193 MET A C 1
ATOM 1500 O O . MET A 1 193 ? 10.703 -2.838 7.520 1.00 61.41 193 MET A O 1
ATOM 1504 N N . SER A 1 194 ? 12.342 -3.854 8.643 1.00 64.69 194 SER A N 1
ATOM 1505 C CA . SER A 1 194 ? 12.760 -4.712 7.524 1.00 64.69 194 SER A CA 1
ATOM 1506 C C . SER A 1 194 ? 11.680 -5.687 7.037 1.00 64.69 194 SER A C 1
ATOM 1508 O O . SER A 1 194 ? 11.695 -6.074 5.870 1.00 64.69 194 SER A O 1
ATOM 1510 N N . SER A 1 195 ? 10.737 -6.072 7.897 1.00 74.75 195 SER A N 1
ATOM 1511 C CA . SER A 1 195 ? 9.732 -7.110 7.632 1.00 74.75 195 SER A CA 1
ATOM 1512 C C . SER A 1 195 ? 8.351 -6.583 7.223 1.00 74.75 195 SER A C 1
ATOM 1514 O O . SER A 1 195 ? 7.443 -7.382 6.994 1.00 74.75 195 SER A O 1
ATOM 1516 N N . GLN A 1 196 ? 8.167 -5.263 7.141 1.00 84.69 196 GLN A N 1
ATOM 1517 C CA . GLN A 1 196 ? 6.856 -4.632 6.954 1.00 84.69 196 GLN A CA 1
ATOM 1518 C C . GLN A 1 196 ? 6.757 -3.909 5.621 1.00 84.69 196 GLN A C 1
ATOM 1520 O O . GLN A 1 196 ? 7.727 -3.324 5.141 1.00 84.69 196 GLN A O 1
ATOM 1525 N N . ALA A 1 197 ? 5.558 -3.922 5.047 1.00 86.00 197 ALA A N 1
ATOM 1526 C CA . ALA A 1 197 ? 5.213 -3.014 3.967 1.00 86.00 197 ALA A CA 1
ATOM 1527 C C . ALA A 1 197 ? 4.654 -1.724 4.572 1.00 86.00 197 ALA A C 1
ATOM 1529 O O . ALA A 1 197 ? 3.779 -1.781 5.438 1.00 86.00 197 ALA A O 1
ATOM 1530 N N . LEU A 1 198 ? 5.129 -0.572 4.107 1.00 91.50 198 LEU A N 1
ATOM 1531 C CA . LEU A 1 198 ? 4.658 0.730 4.573 1.00 91.50 198 LEU A CA 1
ATOM 1532 C C . LEU A 1 198 ? 3.987 1.478 3.429 1.00 91.50 198 LEU A C 1
ATOM 1534 O O . LEU A 1 198 ? 4.661 1.874 2.485 1.00 91.50 198 LEU A O 1
ATOM 1538 N N . PHE A 1 199 ? 2.679 1.689 3.527 1.00 93.06 199 PHE A N 1
ATOM 1539 C CA . PHE A 1 199 ? 1.908 2.547 2.639 1.00 93.06 199 PHE A CA 1
ATOM 1540 C C . PHE A 1 199 ? 1.871 3.968 3.200 1.00 93.06 199 PHE A C 1
ATOM 1542 O O . PHE A 1 199 ? 1.354 4.195 4.292 1.00 93.06 199 PHE A O 1
ATOM 1549 N N . VAL A 1 200 ? 2.392 4.915 2.429 1.00 89.31 200 VAL A N 1
ATOM 1550 C CA . VAL A 1 200 ? 2.462 6.338 2.754 1.00 89.31 200 VAL A CA 1
ATOM 1551 C C . VAL A 1 200 ? 1.611 7.113 1.757 1.00 89.31 200 VAL A C 1
ATOM 1553 O O . VAL A 1 200 ? 1.801 7.011 0.542 1.00 89.31 200 VAL A O 1
ATOM 1556 N N . CYS A 1 201 ? 0.677 7.906 2.268 1.00 83.44 201 CYS A N 1
ATOM 1557 C CA . CYS A 1 201 ? -0.062 8.881 1.474 1.00 83.44 201 CYS A CA 1
ATOM 1558 C C . CYS A 1 201 ? 0.576 10.259 1.613 1.00 83.44 201 CYS A C 1
ATOM 1560 O O . CYS A 1 201 ? 0.490 10.864 2.669 1.00 83.44 201 CYS A O 1
ATOM 1562 N N . ASN A 1 202 ? 1.167 10.774 0.540 1.00 67.75 202 ASN A N 1
ATOM 1563 C CA . ASN A 1 202 ? 1.676 12.141 0.499 1.00 67.75 202 ASN A CA 1
ATOM 1564 C C . ASN A 1 202 ? 0.542 13.082 0.051 1.00 67.75 202 ASN A C 1
ATOM 1566 O O . ASN A 1 202 ? 0.397 13.320 -1.145 1.00 67.75 202 ASN A O 1
ATOM 1570 N N . ASN A 1 203 ? -0.282 13.573 0.980 1.00 58.03 203 ASN A N 1
ATOM 1571 C CA . ASN A 1 203 ? -1.297 14.604 0.711 1.00 58.03 203 ASN A CA 1
ATOM 1572 C C . ASN A 1 203 ? -1.234 15.721 1.747 1.00 58.03 203 ASN A C 1
ATOM 1574 O O . ASN A 1 203 ? -1.109 15.389 2.945 1.00 58.03 203 ASN A O 1
#